Protein AF-A0A7J0GB78-F1 (afdb_monomer_lite)

Organism: NCBI:txid165716

InterPro domains:
  IPR011990 Tetratricopeptide-like helical domain superfamily [G3DSA:1.25.40.10] (18-193)
  IPR044190 Protein THYLAKOID ASSEMBLY 8-like [PTHR47594] (16-192)

Foldseek 3Di:
DPPPVVVVVVVVVVVVVLQVLLVVLLVCLVVVVVDDPVSNVVSLVVRLVVRDLSSLVNNLVVCLVVLVLVVSVSSVVSNCVVCLPADDLLSLLSSLLSCLVVLVVVVNQVSLVVVVVSAAHDLLDPSLLSNLVSCLSSLPQVSLVSSVVSCVVNVQAQPDLSSVVSLVSSLVSCVSSVNNVVSVVSCVRNVVSVVVVVVVVVD

Structure (mmCIF, N/CA/C/O backbone):
data_AF-A0A7J0GB78-F1
#
_entry.id   AF-A0A7J0GB78-F1
#
loop_
_atom_site.group_PDB
_atom_site.id
_atom_site.type_symbol
_atom_site.label_atom_id
_atom_site.label_alt_id
_atom_site.label_comp_id
_atom_site.label_asym_id
_atom_site.label_entity_id
_atom_site.label_seq_id
_atom_site.pdbx_PDB_ins_code
_atom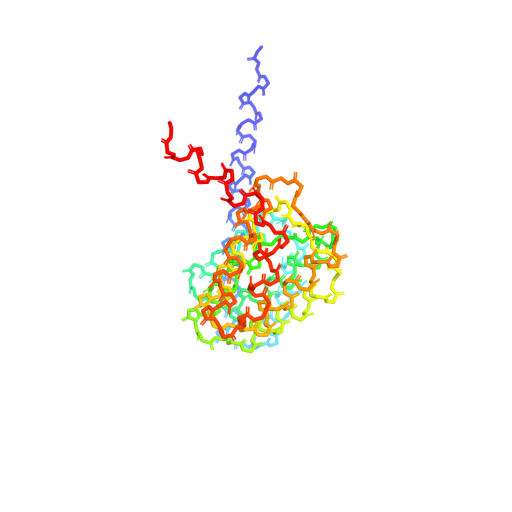_site.Cartn_x
_atom_site.Cartn_y
_atom_site.Cartn_z
_atom_site.occupancy
_atom_site.B_iso_or_equiv
_atom_site.auth_seq_id
_atom_site.auth_comp_id
_atom_site.auth_asym_id
_atom_site.auth_atom_id
_atom_site.pdbx_PDB_model_num
ATOM 1 N N . MET A 1 1 ? 26.021 -1.285 37.025 1.00 42.12 1 MET A N 1
ATOM 2 C CA . MET A 1 1 ? 25.377 -2.057 35.936 1.00 42.12 1 MET A CA 1
ATOM 3 C C . MET A 1 1 ? 23.908 -2.344 36.275 1.00 42.12 1 MET A C 1
ATOM 5 O O . MET A 1 1 ? 23.527 -3.494 36.417 1.00 42.12 1 MET A O 1
ATOM 9 N N . THR A 1 2 ? 23.075 -1.314 36.442 1.00 47.19 2 THR A N 1
ATOM 10 C CA . THR A 1 2 ? 21.648 -1.468 36.820 1.00 47.19 2 THR A CA 1
ATOM 11 C C . THR A 1 2 ? 20.691 -0.740 35.873 1.00 47.19 2 THR A C 1
ATOM 13 O O . THR A 1 2 ? 19.483 -0.849 36.034 1.00 47.19 2 THR A O 1
ATOM 16 N N . GLY A 1 3 ? 21.208 -0.031 34.863 1.00 43.66 3 GLY A N 1
ATOM 17 C CA . GLY A 1 3 ? 20.382 0.736 33.927 1.00 43.66 3 GLY A CA 1
ATOM 18 C C . GLY A 1 3 ? 19.573 -0.138 32.966 1.00 43.66 3 GLY A C 1
ATOM 19 O O . GLY A 1 3 ? 18.395 0.112 32.770 1.00 43.66 3 GLY A O 1
ATOM 20 N N . THR A 1 4 ? 20.158 -1.200 32.410 1.00 47.34 4 THR A N 1
ATOM 21 C CA . THR A 1 4 ? 19.543 -1.994 31.327 1.00 47.34 4 THR A CA 1
ATOM 22 C C . THR A 1 4 ? 18.269 -2.743 31.736 1.00 47.34 4 THR A C 1
ATOM 24 O O . THR A 1 4 ? 17.288 -2.703 31.005 1.00 47.34 4 THR A O 1
ATOM 27 N N . LEU A 1 5 ? 18.222 -3.338 32.932 1.00 45.25 5 LEU A N 1
ATOM 28 C CA . LEU A 1 5 ? 17.043 -4.077 33.414 1.00 45.25 5 LEU A CA 1
ATOM 29 C C . LEU A 1 5 ? 15.830 -3.181 33.734 1.00 45.25 5 LEU A C 1
ATOM 31 O O . LEU A 1 5 ? 14.695 -3.641 33.633 1.00 45.25 5 LEU A O 1
ATOM 35 N N . SER A 1 6 ? 16.051 -1.915 34.111 1.00 49.12 6 SER A N 1
ATOM 36 C CA . SER A 1 6 ? 14.963 -0.968 34.407 1.00 49.12 6 SER A CA 1
ATOM 37 C C . SER A 1 6 ? 14.264 -0.503 33.130 1.00 49.12 6 SER A C 1
ATOM 39 O O . SER A 1 6 ? 13.036 -0.485 33.077 1.00 49.12 6 SER A O 1
ATOM 41 N N . TYR A 1 7 ? 15.038 -0.200 32.081 1.00 47.22 7 TYR A N 1
ATOM 42 C CA . TYR A 1 7 ? 14.488 0.173 30.776 1.00 47.22 7 TYR A CA 1
ATOM 43 C C . TYR A 1 7 ? 13.756 -0.993 30.104 1.00 47.22 7 TYR A C 1
ATOM 45 O O . TYR A 1 7 ? 12.730 -0.769 29.473 1.00 47.22 7 TYR A O 1
ATOM 53 N N . ASP A 1 8 ? 14.216 -2.236 30.276 1.00 53.06 8 ASP A N 1
ATOM 54 C CA . ASP A 1 8 ? 13.531 -3.413 29.725 1.00 53.06 8 ASP A CA 1
ATOM 55 C C . ASP A 1 8 ? 12.171 -3.671 30.399 1.00 53.06 8 ASP A C 1
ATOM 57 O O . ASP A 1 8 ? 11.195 -3.999 29.717 1.00 53.06 8 ASP A O 1
ATOM 61 N N . LEU A 1 9 ? 12.064 -3.474 31.721 1.00 55.50 9 LEU A N 1
ATOM 62 C CA . LEU A 1 9 ? 10.787 -3.584 32.435 1.00 55.50 9 LEU A CA 1
ATOM 63 C C . LEU A 1 9 ? 9.826 -2.447 32.077 1.00 55.50 9 LEU A C 1
ATOM 65 O O . LEU A 1 9 ? 8.647 -2.711 31.840 1.00 55.50 9 LEU A O 1
ATOM 69 N N . GLU A 1 10 ? 10.308 -1.205 32.015 1.00 54.28 10 GLU A N 1
ATOM 70 C CA . GLU A 1 10 ? 9.495 -0.063 31.583 1.00 54.28 10 GLU A CA 1
ATOM 71 C C . GLU A 1 10 ? 9.018 -0.240 30.141 1.00 54.28 10 GLU A C 1
ATOM 73 O O . GLU A 1 10 ? 7.827 -0.084 29.879 1.00 54.28 10 GLU A O 1
ATOM 78 N N . CYS A 1 11 ? 9.892 -0.676 29.228 1.00 54.31 11 CYS A N 1
ATOM 79 C CA . CYS A 1 11 ? 9.526 -1.020 27.856 1.00 54.31 11 CYS A CA 1
ATOM 80 C C . CYS A 1 11 ? 8.474 -2.133 27.812 1.00 54.31 11 CYS A C 1
ATOM 82 O O . CYS A 1 11 ? 7.486 -2.014 27.091 1.00 54.31 11 CYS A O 1
ATOM 84 N N . MET A 1 12 ? 8.627 -3.201 28.600 1.00 54.19 12 MET A N 1
ATOM 85 C CA . MET A 1 12 ? 7.637 -4.279 28.663 1.00 54.19 12 MET A CA 1
ATOM 86 C C . MET A 1 12 ? 6.280 -3.822 29.214 1.00 54.19 12 MET A C 1
ATOM 88 O O . MET A 1 12 ? 5.234 -4.251 28.717 1.00 54.19 12 MET A O 1
ATOM 92 N N . VAL A 1 13 ? 6.275 -2.980 30.248 1.00 60.09 13 VAL A N 1
ATOM 93 C CA . VAL A 1 13 ? 5.050 -2.411 30.827 1.00 60.09 13 VAL A CA 1
ATOM 94 C C . VAL A 1 13 ? 4.384 -1.471 29.826 1.00 60.09 13 VAL A C 1
ATOM 96 O O . VAL A 1 13 ? 3.174 -1.570 29.617 1.00 60.09 13 VAL A O 1
ATOM 99 N N . TYR A 1 14 ? 5.170 -0.637 29.147 1.00 54.41 14 TYR A N 1
ATOM 100 C CA . TYR A 1 14 ? 4.703 0.279 28.115 1.00 54.41 14 TYR A CA 1
ATOM 101 C C . TYR A 1 14 ? 4.106 -0.479 26.924 1.00 54.41 14 TYR A C 1
ATOM 103 O O . TYR A 1 14 ? 2.958 -0.234 26.568 1.00 54.41 14 TYR A O 1
ATOM 111 N N . ILE A 1 15 ? 4.795 -1.502 26.401 1.00 56.00 15 ILE A N 1
ATOM 112 C CA . ILE A 1 15 ? 4.282 -2.405 25.353 1.00 56.00 15 ILE A CA 1
ATOM 113 C C . ILE A 1 15 ? 2.962 -3.066 25.785 1.00 56.00 15 ILE A C 1
ATOM 115 O O . ILE A 1 15 ? 2.033 -3.195 24.989 1.00 56.00 15 ILE A O 1
ATOM 119 N N . ARG A 1 16 ? 2.826 -3.476 27.053 1.00 58.56 16 ARG A N 1
ATOM 120 C CA . ARG A 1 16 ? 1.572 -4.065 27.555 1.00 58.56 16 ARG A CA 1
ATOM 121 C C . ARG A 1 16 ? 0.430 -3.058 27.680 1.00 58.56 16 ARG A C 1
ATOM 123 O O . ARG A 1 16 ? -0.719 -3.452 27.488 1.00 58.56 16 ARG A O 1
ATOM 130 N N . LEU A 1 17 ? 0.714 -1.806 28.028 1.00 58.97 17 LEU A N 1
ATOM 131 C CA . LEU A 1 17 ? -0.278 -0.724 28.065 1.00 58.97 17 LEU A CA 1
ATOM 132 C C . LEU A 1 17 ? -0.768 -0.396 26.651 1.00 58.97 17 LEU A C 1
ATOM 134 O O . LEU A 1 17 ? -1.973 -0.414 26.414 1.00 58.97 17 LEU A O 1
ATOM 138 N N . CYS A 1 18 ? 0.172 -0.265 25.716 1.00 59.41 18 CYS A N 1
ATOM 139 C CA . CYS A 1 18 ? -0.058 -0.062 24.288 1.00 59.41 18 CYS A CA 1
ATOM 140 C C . CYS A 1 18 ? -1.041 -1.092 23.691 1.00 59.41 18 CYS A C 1
ATOM 142 O O . CYS A 1 18 ? -2.058 -0.783 23.067 1.00 59.41 18 CYS A O 1
ATOM 144 N N . VAL A 1 19 ? -0.793 -2.373 23.981 1.00 67.12 19 VAL A N 1
ATOM 145 C CA . VAL A 1 19 ? -1.639 -3.483 23.516 1.00 67.12 19 VAL A CA 1
ATOM 146 C C . VAL A 1 19 ? -3.036 -3.459 24.152 1.00 67.12 19 VAL A C 1
ATOM 148 O O . VAL A 1 19 ? -4.013 -3.814 23.491 1.00 67.12 19 VAL A O 1
ATOM 151 N N . LYS A 1 20 ? -3.175 -3.037 25.416 1.00 75.44 20 LYS A N 1
ATOM 152 C CA . LYS A 1 20 ? -4.490 -2.939 26.076 1.00 75.44 20 LYS A CA 1
ATOM 153 C C . LYS A 1 20 ? -5.349 -1.835 25.469 1.00 75.44 20 LYS A C 1
ATOM 155 O O . LYS A 1 20 ? -6.520 -2.094 25.199 1.00 75.44 20 LYS A O 1
ATOM 160 N N . GLU A 1 21 ? -4.776 -0.656 25.246 1.00 75.06 21 GLU A N 1
ATOM 161 C CA . GLU A 1 21 ? -5.458 0.475 24.603 1.00 75.06 21 GLU A CA 1
ATOM 162 C C . GLU A 1 21 ? -5.919 0.093 23.190 1.00 75.06 21 GLU A C 1
ATOM 164 O O . GLU A 1 21 ? -7.098 0.242 22.860 1.00 75.06 21 GLU A O 1
ATOM 169 N N . ALA A 1 22 ? -5.048 -0.544 22.399 1.00 75.12 22 ALA A N 1
ATOM 170 C CA . ALA A 1 22 ? -5.401 -1.056 21.075 1.00 75.12 22 ALA A CA 1
ATOM 171 C C . ALA A 1 22 ? -6.572 -2.058 21.118 1.00 75.12 22 ALA A C 1
ATOM 173 O O . ALA A 1 22 ? -7.534 -1.934 20.357 1.00 75.12 22 ALA A O 1
ATOM 174 N N . ILE A 1 23 ? -6.546 -3.032 22.037 1.00 79.81 23 ILE A N 1
ATOM 175 C CA . ILE A 1 23 ? -7.631 -4.018 22.190 1.00 79.81 23 ILE A CA 1
ATOM 176 C C . ILE A 1 23 ? -8.942 -3.334 22.594 1.00 79.81 23 ILE A C 1
ATOM 178 O O . ILE A 1 23 ? -10.000 -3.651 22.041 1.00 79.81 23 ILE A O 1
ATOM 182 N N . GLN A 1 24 ? -8.897 -2.409 23.555 1.00 80.94 24 GLN A N 1
ATOM 183 C CA . GLN A 1 24 ? -10.081 -1.681 24.008 1.00 80.94 24 GLN A CA 1
ATOM 184 C C . GLN A 1 24 ? -10.672 -0.825 22.887 1.00 80.94 24 GLN A C 1
ATOM 186 O O . GLN A 1 24 ? -11.892 -0.848 22.694 1.00 80.94 24 GLN A O 1
ATOM 191 N N . ALA A 1 25 ? -9.825 -0.157 22.101 1.00 80.06 25 ALA A N 1
ATOM 192 C CA . ALA A 1 25 ? -10.231 0.595 20.922 1.00 80.06 25 ALA A CA 1
ATOM 193 C C . ALA A 1 25 ? -10.908 -0.312 19.884 1.00 80.06 25 ALA A C 1
ATOM 195 O O . ALA A 1 25 ? -12.034 -0.032 19.477 1.00 80.06 25 ALA A O 1
ATOM 196 N N . VAL A 1 26 ? -10.304 -1.451 19.525 1.00 81.81 26 VAL A N 1
ATOM 197 C CA . VAL A 1 26 ? -10.898 -2.417 18.578 1.00 81.81 26 VAL A CA 1
ATOM 198 C C . VAL A 1 26 ? -12.259 -2.916 19.069 1.00 81.81 26 VAL A C 1
ATOM 200 O O . VAL A 1 26 ? -13.226 -2.953 18.306 1.00 81.81 26 VAL A O 1
ATOM 203 N N . GLN A 1 27 ? -12.379 -3.269 20.351 1.00 84.12 27 GLN A N 1
ATOM 204 C CA . GLN A 1 27 ? -13.643 -3.726 20.939 1.00 84.12 27 GLN A CA 1
ATOM 205 C C . GLN A 1 27 ? -14.711 -2.622 20.927 1.00 84.12 27 GLN A C 1
ATOM 207 O O . GLN A 1 27 ? -15.868 -2.879 20.585 1.00 84.12 27 GLN A O 1
ATOM 212 N N . ALA A 1 28 ? -14.339 -1.387 21.273 1.00 82.12 28 ALA A N 1
ATOM 213 C CA . ALA A 1 28 ? -15.237 -0.238 21.240 1.00 82.12 28 ALA A CA 1
ATOM 214 C C . ALA A 1 28 ? -15.726 0.061 19.815 1.00 82.12 28 ALA A C 1
ATOM 216 O O . ALA A 1 28 ? -16.933 0.197 19.603 1.00 82.12 28 ALA A O 1
ATOM 217 N N . LEU A 1 29 ? -14.817 0.054 18.836 1.00 81.62 29 LEU A N 1
ATOM 218 C CA . LEU A 1 29 ? -15.124 0.260 17.422 1.00 81.62 29 LEU A CA 1
ATOM 219 C C . LEU A 1 29 ? -16.066 -0.811 16.880 1.00 81.62 29 LEU A C 1
ATOM 221 O O . LEU A 1 29 ? -17.081 -0.487 16.269 1.00 81.62 29 LEU A O 1
ATOM 225 N N . LYS A 1 30 ? -15.796 -2.087 17.165 1.00 82.88 30 LYS A N 1
ATOM 226 C CA . LYS A 1 30 ? -16.667 -3.192 16.743 1.00 82.88 30 LYS A CA 1
ATOM 227 C C . LYS A 1 30 ? -18.071 -3.089 17.335 1.00 82.88 30 LYS A C 1
ATOM 229 O O . LYS A 1 30 ? -19.043 -3.357 16.631 1.00 82.88 30 LYS A O 1
ATOM 234 N N . ARG A 1 31 ? -18.198 -2.708 18.613 1.00 82.00 31 ARG A N 1
ATOM 235 C CA . ARG A 1 31 ? -19.509 -2.504 19.255 1.00 82.00 31 ARG A CA 1
ATOM 236 C C . ARG A 1 31 ? -20.274 -1.354 18.613 1.00 82.00 31 ARG A C 1
ATOM 238 O O . ARG A 1 31 ? -21.449 -1.523 18.308 1.00 82.00 31 ARG A O 1
ATOM 245 N N . ALA A 1 32 ? -19.610 -0.224 18.376 1.00 79.69 32 ALA A N 1
ATOM 246 C CA . ALA A 1 32 ? -20.225 0.927 17.724 1.00 79.69 32 ALA A CA 1
ATOM 247 C C . ALA A 1 32 ? -20.639 0.611 16.278 1.00 79.69 32 ALA A C 1
ATOM 249 O O . ALA A 1 32 ? -21.723 0.994 15.855 1.00 79.69 32 ALA A O 1
ATOM 250 N N . HIS A 1 33 ? -19.827 -0.161 15.551 1.00 79.69 33 HIS A N 1
ATOM 251 C CA . HIS A 1 33 ? -20.104 -0.538 14.166 1.00 79.69 33 HIS A CA 1
ATOM 252 C C . HIS A 1 33 ? -21.326 -1.447 13.993 1.00 79.69 33 HIS A C 1
ATOM 254 O O . HIS A 1 33 ? -21.997 -1.366 12.971 1.00 79.69 33 HIS A O 1
ATOM 260 N N . ARG A 1 34 ? -21.641 -2.282 14.991 1.00 78.56 34 ARG A N 1
ATOM 261 C CA . ARG A 1 34 ? -22.872 -3.096 15.009 1.00 78.56 34 ARG A CA 1
ATOM 262 C C . ARG A 1 34 ? -24.133 -2.286 15.325 1.00 78.56 34 ARG A C 1
ATOM 264 O O . ARG A 1 34 ? -25.229 -2.823 15.213 1.00 78.56 34 ARG A O 1
ATOM 271 N N . GLY A 1 35 ? -23.969 -1.050 15.793 1.00 73.94 35 GLY A N 1
ATOM 272 C CA . GLY A 1 35 ? -25.052 -0.155 16.172 1.00 73.94 35 GLY A CA 1
ATOM 273 C C . GLY A 1 35 ? -25.217 0.989 15.175 1.00 73.94 35 GLY A C 1
ATOM 274 O O . GLY A 1 35 ? -25.416 0.777 13.985 1.00 73.94 35 GLY A O 1
ATOM 275 N N . ASP A 1 36 ? -25.161 2.214 15.687 1.00 73.62 36 ASP A N 1
ATOM 276 C CA . ASP A 1 36 ? -25.435 3.440 14.938 1.00 73.62 36 ASP A CA 1
ATOM 277 C C . ASP A 1 36 ? -24.152 4.020 14.314 1.00 73.62 36 ASP A C 1
ATOM 279 O O . ASP A 1 36 ? -23.163 4.273 15.011 1.00 73.62 36 ASP A O 1
ATOM 283 N N . SER A 1 37 ? -24.179 4.274 13.002 1.00 70.00 37 SER A N 1
ATOM 284 C CA . SER A 1 37 ? -23.046 4.839 12.258 1.00 70.00 37 SER A CA 1
ATOM 285 C C . SER A 1 37 ? -22.619 6.221 12.772 1.00 70.00 37 SER A C 1
ATOM 287 O O . SER A 1 37 ? -21.435 6.555 12.701 1.00 70.00 37 SER A O 1
ATOM 289 N N . SER A 1 38 ? -23.542 7.015 13.327 1.00 72.38 38 SER A N 1
ATOM 290 C CA . SER A 1 38 ? -23.221 8.326 13.913 1.00 72.38 38 SER A CA 1
ATOM 291 C C . SER A 1 38 ? -22.375 8.192 15.187 1.00 72.38 38 SER A C 1
ATOM 293 O O . SER A 1 38 ? -21.394 8.914 15.372 1.00 72.38 38 SER A O 1
ATOM 295 N N . LYS A 1 39 ? -22.676 7.188 16.022 1.00 76.19 39 LYS A N 1
ATOM 296 C CA . LYS A 1 39 ? -21.906 6.862 17.233 1.00 76.19 39 LYS A CA 1
ATOM 297 C C . LYS A 1 39 ? -20.521 6.323 16.902 1.00 76.19 39 LYS A C 1
ATOM 299 O O . LYS A 1 39 ? -19.581 6.561 17.653 1.00 76.19 39 LYS A O 1
ATOM 304 N N . LEU A 1 40 ? -20.382 5.606 15.786 1.00 79.94 40 LEU A N 1
ATOM 305 C CA . LEU A 1 40 ? -19.079 5.144 15.316 1.00 79.94 40 LEU A CA 1
ATOM 306 C C . LEU A 1 40 ? -18.175 6.321 14.927 1.00 79.94 40 LEU A C 1
ATOM 308 O O . LEU A 1 40 ? -17.015 6.333 15.325 1.00 79.94 40 LEU A O 1
ATOM 312 N N . ALA A 1 41 ? -18.696 7.307 14.192 1.00 77.00 41 ALA A N 1
ATOM 313 C CA . ALA A 1 41 ? -17.927 8.489 13.801 1.00 77.00 41 ALA A CA 1
ATOM 314 C C . ALA A 1 41 ? -17.471 9.319 15.016 1.00 77.00 41 ALA A C 1
ATOM 316 O O . ALA A 1 41 ? -16.306 9.705 15.093 1.00 77.00 41 ALA A O 1
ATOM 317 N N . ASP A 1 42 ? -18.357 9.527 15.994 1.00 79.88 42 ASP A N 1
ATOM 318 C CA . ASP A 1 42 ? -18.037 10.239 17.241 1.00 79.88 42 ASP A CA 1
ATOM 319 C C . ASP A 1 42 ? -17.022 9.478 18.117 1.00 79.88 42 ASP A C 1
ATOM 321 O O . ASP A 1 42 ? -16.148 10.072 18.746 1.00 79.88 42 ASP A O 1
ATOM 325 N N . LEU A 1 43 ? -17.087 8.143 18.139 1.00 80.00 43 LEU A N 1
ATOM 326 C CA . LEU A 1 43 ? -16.110 7.333 18.865 1.00 80.00 43 LEU A CA 1
ATOM 327 C C . LEU A 1 43 ? -14.741 7.354 18.176 1.00 80.00 43 LEU A C 1
ATOM 329 O O . LEU A 1 43 ? -13.723 7.498 18.847 1.00 80.00 43 LEU A O 1
ATOM 333 N N . LEU A 1 44 ? -14.706 7.275 16.843 1.00 80.75 44 LEU A N 1
ATOM 334 C CA . LEU A 1 44 ? -13.472 7.393 16.064 1.00 80.75 44 LEU A CA 1
ATOM 335 C C . LEU A 1 44 ? -12.771 8.734 16.322 1.00 80.75 44 LEU A C 1
ATOM 337 O O . LEU A 1 44 ? -11.576 8.742 16.608 1.00 80.75 44 LEU A O 1
ATOM 341 N N . SER A 1 45 ? -13.509 9.850 16.296 1.00 79.19 45 SER A N 1
ATOM 342 C CA . SER A 1 45 ? -12.937 11.189 16.499 1.00 79.19 45 SER A CA 1
ATOM 343 C C . SER A 1 45 ? -12.410 11.424 17.920 1.00 79.19 45 SER A C 1
ATOM 345 O O . SER A 1 45 ? -11.505 12.232 18.111 1.00 79.19 45 SER A O 1
ATOM 347 N N . LYS A 1 46 ? -12.935 10.709 18.924 1.00 80.81 46 LYS A N 1
ATOM 348 C CA . LYS A 1 46 ? -12.492 10.808 20.326 1.00 80.81 46 LYS A CA 1
ATOM 349 C C . LYS A 1 46 ? -11.387 9.822 20.691 1.00 80.81 46 LYS A C 1
ATOM 351 O O . LYS A 1 46 ? -10.558 10.137 21.544 1.00 80.81 46 LYS A O 1
ATOM 356 N N . THR A 1 47 ? -11.415 8.622 20.113 1.00 78.06 47 THR A N 1
ATOM 357 C CA . THR A 1 47 ? -10.525 7.515 20.485 1.00 78.06 47 THR A CA 1
ATOM 358 C C . THR A 1 47 ? -9.242 7.508 19.665 1.00 78.06 47 THR A C 1
ATOM 360 O O . THR A 1 47 ? -8.179 7.323 20.249 1.00 78.06 47 THR A O 1
ATOM 363 N N . LEU A 1 48 ? -9.311 7.730 18.347 1.00 79.00 48 LEU A N 1
ATOM 364 C CA . LEU A 1 48 ? -8.125 7.619 17.491 1.00 79.00 48 LEU A CA 1
ATOM 365 C C . LEU A 1 48 ? -7.031 8.649 17.814 1.00 79.00 48 LEU A C 1
ATOM 367 O O . LEU A 1 48 ? -5.901 8.210 17.988 1.00 79.00 48 LEU A O 1
ATOM 371 N N . PRO A 1 49 ? -7.329 9.945 18.041 1.00 79.25 49 PRO A N 1
ATOM 372 C CA . PRO A 1 49 ? -6.291 10.941 18.346 1.00 79.25 49 PRO A CA 1
ATOM 373 C C . PRO A 1 49 ? -5.596 10.769 19.707 1.00 79.25 49 PRO A C 1
ATOM 375 O O . PRO A 1 49 ? -4.691 11.527 20.043 1.00 79.25 49 PRO A O 1
ATOM 378 N N . ARG A 1 50 ? -6.087 9.859 20.560 1.00 77.12 50 ARG A N 1
ATOM 379 C CA . ARG A 1 50 ? -5.508 9.578 21.887 1.00 77.12 50 ARG A CA 1
ATOM 380 C C . ARG A 1 50 ? -4.584 8.366 21.877 1.00 77.12 50 ARG A C 1
ATOM 382 O O . ARG A 1 50 ? -3.827 8.188 22.828 1.00 77.12 50 ARG A O 1
ATOM 389 N N . LEU A 1 51 ? -4.689 7.522 20.853 1.00 75.56 51 LEU A N 1
ATOM 390 C CA . LEU A 1 51 ? -3.858 6.337 20.706 1.00 75.56 51 LEU A CA 1
ATOM 391 C C . LEU A 1 51 ? -2.489 6.769 20.193 1.00 75.56 51 LEU A C 1
ATOM 393 O O . LEU A 1 51 ? -2.383 7.530 19.240 1.00 75.56 51 LEU A O 1
ATOM 397 N N . ILE A 1 52 ? -1.430 6.257 20.807 1.00 77.19 52 ILE A N 1
ATOM 398 C CA . ILE A 1 52 ? -0.083 6.461 20.277 1.00 77.19 52 ILE A CA 1
ATOM 399 C C . ILE A 1 52 ? 0.137 5.575 19.040 1.00 77.19 52 ILE A C 1
ATOM 401 O O . ILE A 1 52 ? -0.578 4.592 18.828 1.00 77.19 52 ILE A O 1
ATOM 405 N N . LYS A 1 53 ? 1.170 5.875 18.239 1.00 75.81 53 LYS A N 1
ATOM 406 C CA . LYS A 1 53 ? 1.464 5.187 16.965 1.00 75.81 53 LYS A CA 1
ATOM 407 C C . LYS A 1 53 ? 1.344 3.666 17.025 1.00 75.81 53 LYS A C 1
ATOM 409 O O . LYS A 1 53 ? 0.724 3.052 16.159 1.00 75.81 53 LYS A O 1
ATOM 414 N N . SER A 1 54 ? 2.001 3.055 18.011 1.00 77.12 54 SER A N 1
ATOM 415 C CA . SER A 1 54 ? 2.038 1.599 18.162 1.00 77.12 54 SER A CA 1
ATOM 416 C C . SER A 1 54 ? 0.643 1.014 18.318 1.00 77.12 54 SER A C 1
ATOM 418 O O . SER A 1 54 ? 0.384 -0.072 17.809 1.00 77.12 54 SER A O 1
ATOM 420 N N . ASP A 1 55 ? -0.255 1.750 18.962 1.00 81.56 55 ASP A N 1
ATOM 421 C CA . ASP A 1 55 ? -1.579 1.278 19.344 1.00 81.56 55 ASP A CA 1
ATOM 422 C C . ASP A 1 55 ? -2.544 1.432 18.181 1.00 81.56 55 ASP A C 1
ATOM 424 O O . ASP A 1 55 ? -3.341 0.532 17.930 1.00 81.56 55 ASP A O 1
ATOM 428 N N . LEU A 1 56 ? -2.417 2.518 17.411 1.00 83.12 56 LEU A N 1
ATOM 429 C CA . LEU A 1 56 ? -3.124 2.680 16.142 1.00 83.12 56 LEU A CA 1
ATOM 430 C C . LEU A 1 56 ? -2.739 1.584 15.147 1.00 83.12 56 LEU A C 1
ATOM 432 O O . LEU A 1 56 ? -3.618 0.949 14.566 1.00 83.12 56 LEU A O 1
ATOM 436 N N . ILE A 1 57 ? -1.440 1.313 14.986 1.00 83.88 57 ILE A N 1
ATOM 437 C CA . ILE A 1 57 ? -0.954 0.249 14.098 1.00 83.88 57 ILE A CA 1
ATOM 438 C C . ILE A 1 57 ? -1.373 -1.134 14.613 1.00 83.88 57 ILE A C 1
ATOM 440 O O . ILE A 1 57 ? -1.792 -1.980 13.824 1.00 83.88 57 ILE A O 1
ATOM 444 N N . ALA A 1 58 ? -1.320 -1.377 15.925 1.00 84.38 58 ALA A N 1
ATOM 445 C CA . ALA A 1 58 ? -1.784 -2.631 16.514 1.00 84.38 58 ALA A CA 1
ATOM 446 C C . ALA A 1 58 ? -3.297 -2.825 16.329 1.00 84.38 58 ALA A C 1
ATOM 448 O O . ALA A 1 58 ? -3.728 -3.909 15.939 1.00 84.38 58 ALA A O 1
ATOM 449 N N . ALA A 1 59 ? -4.099 -1.780 16.547 1.00 86.31 59 ALA A N 1
ATOM 450 C CA . ALA A 1 59 ? -5.540 -1.806 16.329 1.00 86.31 59 ALA A CA 1
ATOM 451 C C . ALA A 1 59 ? -5.877 -2.044 14.851 1.00 86.31 59 ALA A C 1
ATOM 453 O O . ALA A 1 59 ? -6.723 -2.881 14.541 1.00 86.31 59 ALA A O 1
ATOM 454 N N . PHE A 1 60 ? -5.183 -1.360 13.940 1.00 89.62 60 PHE A N 1
ATOM 455 C CA . PHE A 1 60 ? -5.300 -1.562 12.499 1.00 89.62 60 PHE A CA 1
ATOM 456 C C . PHE A 1 60 ? -4.994 -3.013 12.100 1.00 89.62 60 PHE A C 1
ATOM 458 O O . PHE A 1 60 ? -5.831 -3.672 11.483 1.00 89.62 60 PHE A O 1
ATOM 465 N N . ASN A 1 61 ? -3.842 -3.546 12.517 1.00 87.06 61 ASN A N 1
ATOM 466 C CA . ASN A 1 61 ? -3.443 -4.920 12.214 1.00 87.06 61 ASN A CA 1
ATOM 467 C C . ASN A 1 61 ? -4.429 -5.943 12.790 1.00 87.06 61 ASN A C 1
ATOM 469 O O . ASN A 1 61 ? -4.754 -6.927 12.128 1.00 87.06 61 ASN A O 1
ATOM 473 N N . GLU A 1 62 ? -4.947 -5.706 13.995 1.00 87.88 62 GLU A N 1
ATOM 474 C CA . GLU A 1 62 ? -5.938 -6.588 14.609 1.00 87.88 62 GLU A CA 1
ATOM 475 C C . GLU A 1 62 ? -7.289 -6.543 13.876 1.00 87.88 62 GLU A C 1
ATOM 477 O O . GLU A 1 62 ? -7.939 -7.579 13.727 1.00 87.88 62 GLU A O 1
ATOM 482 N N . LEU A 1 63 ? -7.702 -5.382 13.355 1.00 89.56 63 LEU A N 1
ATOM 483 C CA . LEU A 1 63 ? -8.891 -5.270 12.502 1.00 89.56 63 LEU A CA 1
ATOM 484 C C . LEU A 1 63 ? -8.712 -6.027 11.183 1.00 89.56 63 LEU A C 1
ATOM 486 O O . LEU A 1 63 ? -9.619 -6.764 10.793 1.00 89.56 63 LEU A O 1
ATOM 490 N N . LEU A 1 64 ? -7.546 -5.910 10.536 1.00 90.19 64 LEU A N 1
ATOM 491 C CA . LEU A 1 64 ? -7.223 -6.681 9.330 1.00 90.19 64 LEU A CA 1
ATOM 492 C C . LEU A 1 64 ? -7.207 -8.187 9.597 1.00 90.19 64 LEU A C 1
ATOM 494 O O . LEU A 1 64 ? -7.767 -8.958 8.819 1.00 90.19 64 LEU A O 1
ATOM 498 N N . ARG A 1 65 ? -6.613 -8.614 10.718 1.00 87.81 65 ARG A N 1
ATOM 499 C CA . ARG A 1 65 ? -6.560 -10.023 11.134 1.00 87.81 65 ARG A CA 1
ATOM 500 C C . ARG A 1 65 ? -7.955 -10.611 11.359 1.00 87.81 65 ARG A C 1
ATOM 502 O O . ARG A 1 65 ? -8.163 -11.801 11.144 1.00 87.81 65 ARG A O 1
ATOM 509 N N . GLN A 1 66 ? -8.902 -9.788 11.804 1.00 87.56 66 GLN A N 1
ATOM 510 C CA . GLN A 1 66 ? -10.305 -10.159 11.992 1.00 87.56 66 GLN A CA 1
ATOM 511 C C . GLN A 1 66 ? -11.180 -9.893 10.755 1.00 87.56 66 GLN A C 1
ATOM 513 O O . GLN A 1 66 ? -12.403 -9.983 10.853 1.00 87.56 66 GLN A O 1
ATOM 518 N N . ASP A 1 67 ? -10.580 -9.557 9.608 1.00 88.38 67 ASP A N 1
ATOM 519 C CA . ASP A 1 67 ? -11.270 -9.281 8.346 1.00 88.38 67 ASP A CA 1
ATOM 520 C C . ASP A 1 67 ? -12.290 -8.119 8.408 1.00 88.38 67 ASP A C 1
ATOM 522 O O . ASP A 1 67 ? -13.179 -8.008 7.558 1.00 88.38 67 ASP A O 1
ATOM 526 N N . HIS A 1 68 ? -12.144 -7.210 9.377 1.00 89.81 68 HIS A N 1
ATOM 527 C CA . HIS A 1 68 ? -12.953 -5.995 9.517 1.00 89.81 68 HIS A CA 1
ATOM 528 C C . HIS A 1 68 ? -12.397 -4.851 8.648 1.00 89.81 68 HIS A C 1
ATOM 530 O O . HIS A 1 68 ? -11.994 -3.805 9.163 1.00 89.81 68 HIS A O 1
ATOM 536 N N . CYS A 1 69 ? -12.373 -5.053 7.327 1.00 91.81 69 CYS A N 1
ATOM 537 C CA . CYS A 1 69 ? -11.728 -4.144 6.370 1.00 91.81 69 CYS A CA 1
ATOM 538 C C . CYS A 1 69 ? -12.333 -2.728 6.366 1.00 91.81 69 CYS A C 1
ATOM 540 O O . CYS A 1 69 ? -11.583 -1.756 6.350 1.00 91.81 69 CYS A O 1
ATOM 542 N N . ASP A 1 70 ? -13.656 -2.589 6.506 1.00 89.12 70 ASP A N 1
ATOM 543 C CA . ASP A 1 70 ? -14.324 -1.277 6.574 1.00 89.12 70 ASP A CA 1
ATOM 544 C C . ASP A 1 70 ? -13.873 -0.439 7.779 1.00 89.12 70 ASP A C 1
ATOM 546 O O . ASP A 1 70 ? -13.732 0.782 7.705 1.00 89.12 70 ASP A O 1
ATOM 550 N N . LEU A 1 71 ? -13.648 -1.093 8.923 1.00 88.88 71 LEU A N 1
ATOM 551 C CA . LEU A 1 71 ? -13.127 -0.431 10.118 1.00 88.88 71 LEU A CA 1
ATOM 552 C C . LEU A 1 71 ? -11.633 -0.155 9.986 1.00 88.88 71 LEU A C 1
ATOM 554 O O . LEU A 1 71 ? -11.179 0.902 10.418 1.00 88.88 71 LEU A O 1
ATOM 558 N N . ALA A 1 72 ? -10.884 -1.072 9.371 1.00 92.12 72 ALA A N 1
ATOM 559 C CA . ALA A 1 72 ? -9.466 -0.875 9.111 1.00 92.12 72 ALA A CA 1
ATOM 560 C C . ALA A 1 72 ? -9.222 0.333 8.197 1.00 92.12 72 ALA A C 1
ATOM 562 O O . ALA A 1 72 ? -8.333 1.118 8.499 1.00 92.12 72 ALA A O 1
ATOM 563 N N . LEU A 1 73 ? -10.053 0.553 7.168 1.00 91.31 73 LEU A N 1
ATOM 564 C CA . LEU A 1 73 ? -10.016 1.755 6.323 1.00 91.31 73 LEU A CA 1
ATOM 565 C C . LEU A 1 73 ? -10.197 3.045 7.139 1.00 91.31 73 LEU A C 1
ATOM 567 O O . LEU A 1 73 ? -9.452 4.005 6.960 1.00 91.31 73 LEU A O 1
ATOM 571 N N . LYS A 1 74 ? -11.135 3.056 8.095 1.00 89.00 74 LYS A N 1
ATOM 572 C CA . LYS A 1 74 ? -11.379 4.222 8.967 1.00 89.00 74 LYS A CA 1
ATOM 573 C C . LYS A 1 74 ? -10.214 4.498 9.916 1.00 89.00 74 LYS A C 1
ATOM 575 O O . LYS A 1 74 ? -9.848 5.653 10.114 1.00 89.00 74 LYS A O 1
ATOM 580 N N . VAL A 1 75 ? -9.628 3.451 10.501 1.00 87.50 75 VAL A N 1
ATOM 581 C CA . VAL A 1 75 ? -8.435 3.587 11.357 1.00 87.50 75 VAL A CA 1
ATOM 582 C C . VAL A 1 75 ? -7.220 3.998 10.526 1.00 87.50 75 VAL A C 1
ATOM 584 O O . VAL A 1 75 ? -6.435 4.835 10.961 1.00 87.50 75 VAL A O 1
ATOM 587 N N . PHE A 1 76 ? -7.096 3.474 9.307 1.00 89.38 76 PHE A N 1
ATOM 588 C CA . PHE A 1 76 ? -6.029 3.819 8.377 1.00 89.38 76 PHE A CA 1
ATOM 589 C C . PHE A 1 76 ? -6.019 5.312 8.038 1.00 89.38 76 PHE A C 1
ATOM 591 O O . PHE A 1 76 ? -4.952 5.918 8.030 1.00 89.38 76 PHE A O 1
ATOM 598 N N . SER A 1 77 ? -7.184 5.943 7.852 1.00 85.81 77 SER A N 1
ATOM 599 C CA . SER A 1 77 ? -7.254 7.398 7.655 1.00 85.81 77 SER A CA 1
ATOM 600 C C . SER A 1 77 ? -6.621 8.185 8.811 1.00 85.81 77 SER A C 1
ATOM 602 O O . SER A 1 77 ? -5.962 9.190 8.558 1.00 85.81 77 SER A O 1
ATOM 604 N N . ALA A 1 78 ? -6.760 7.716 10.057 1.00 81.75 78 ALA A N 1
ATOM 605 C CA . ALA A 1 78 ? -6.115 8.345 11.213 1.00 81.75 78 ALA A CA 1
ATOM 606 C C . ALA A 1 78 ? -4.603 8.075 11.264 1.00 81.75 78 ALA A C 1
ATOM 608 O O . ALA A 1 78 ? -3.822 8.995 11.508 1.00 81.75 78 ALA A O 1
ATOM 609 N N . VAL A 1 79 ? -4.182 6.838 10.956 1.00 82.00 79 VAL A N 1
ATOM 610 C CA . VAL A 1 79 ? -2.758 6.481 10.797 1.00 82.00 79 VAL A CA 1
ATOM 611 C C . VAL A 1 79 ? -2.092 7.385 9.754 1.00 82.00 79 VAL A C 1
ATOM 613 O O . VAL A 1 79 ? -0.971 7.844 9.955 1.00 82.00 79 VAL A O 1
ATOM 616 N N . ARG A 1 80 ? -2.797 7.679 8.658 1.00 79.56 80 ARG A N 1
ATOM 617 C CA . ARG A 1 80 ? -2.338 8.557 7.578 1.00 79.56 80 ARG A CA 1
ATOM 618 C C . ARG A 1 80 ? -2.251 10.021 8.013 1.00 79.56 80 ARG A C 1
ATOM 620 O O . ARG A 1 80 ? -1.244 10.670 7.747 1.00 79.56 80 ARG A O 1
ATOM 627 N N . SER A 1 81 ? -3.262 10.535 8.720 1.00 74.88 81 SER A N 1
ATOM 628 C CA . SER A 1 81 ? -3.302 11.941 9.147 1.00 74.88 81 SER A CA 1
ATOM 629 C C . SER A 1 81 ? -2.270 12.299 10.217 1.00 74.88 81 SER A C 1
ATOM 631 O O . SER A 1 81 ? -1.752 13.411 10.204 1.00 74.88 81 SER A O 1
ATOM 633 N N . GLU A 1 82 ? -1.953 11.387 11.140 1.00 68.62 82 GLU A N 1
ATOM 634 C CA . GLU A 1 82 ? -0.975 11.670 12.202 1.00 68.62 82 GLU A CA 1
ATOM 635 C C . GLU A 1 82 ? 0.482 11.634 11.718 1.00 68.62 82 GLU A C 1
ATOM 637 O O . GLU A 1 82 ? 1.358 12.221 12.355 1.00 68.62 82 GLU A O 1
ATOM 642 N N . TYR A 1 83 ? 0.766 10.961 10.597 1.00 60.94 83 TYR A N 1
ATOM 643 C CA . TYR A 1 83 ? 2.136 10.608 10.207 1.00 60.94 83 TYR A CA 1
ATOM 644 C C . TYR A 1 83 ? 2.507 10.998 8.768 1.00 60.94 83 TYR A C 1
ATOM 646 O O . TYR A 1 83 ? 3.319 10.319 8.136 1.00 60.94 83 TYR A O 1
ATOM 654 N N . TRP A 1 84 ? 2.009 12.148 8.293 1.00 56.78 84 TRP A N 1
ATOM 655 C CA . TRP A 1 84 ? 2.240 12.693 6.938 1.00 56.78 84 TRP A CA 1
ATOM 656 C C . TRP A 1 84 ? 3.721 12.768 6.505 1.00 56.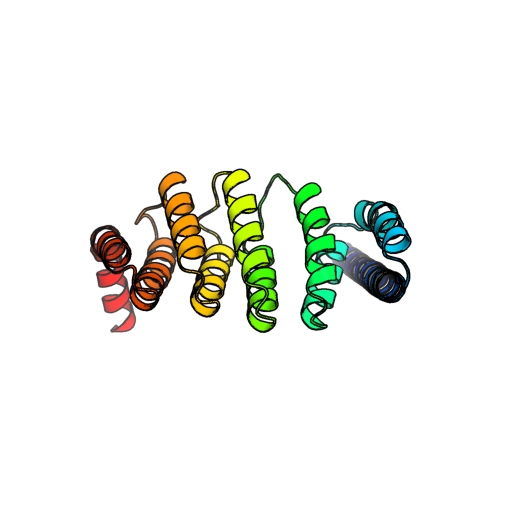78 84 TRP A C 1
ATOM 658 O O . TRP A 1 84 ? 4.031 12.838 5.322 1.00 56.78 84 TRP A O 1
ATOM 668 N N . HIS A 1 85 ? 4.669 12.745 7.449 1.00 50.84 85 HIS A N 1
ATOM 669 C CA . HIS A 1 85 ? 6.100 12.841 7.151 1.00 50.84 85 HIS A CA 1
ATOM 670 C C . HIS A 1 85 ? 6.754 11.556 6.623 1.00 50.84 85 HIS A C 1
ATOM 672 O O . HIS A 1 85 ? 7.865 11.633 6.093 1.00 50.84 85 HIS A O 1
ATOM 678 N N . LYS A 1 86 ? 6.130 10.376 6.761 1.00 65.75 86 LYS A N 1
ATOM 679 C CA . LYS A 1 86 ? 6.678 9.140 6.181 1.00 65.75 86 LYS A CA 1
ATOM 680 C C . LYS A 1 86 ? 5.581 8.120 5.894 1.00 65.75 86 LYS A C 1
ATOM 682 O O . LYS A 1 86 ? 5.188 7.365 6.782 1.00 65.75 86 LYS A O 1
ATOM 687 N N . THR A 1 87 ? 5.162 8.055 4.637 1.00 72.19 87 THR A N 1
ATOM 688 C CA . THR A 1 87 ? 4.291 7.002 4.113 1.00 72.19 87 THR A CA 1
ATOM 689 C C . THR A 1 87 ? 4.924 5.628 4.352 1.00 72.19 87 THR A C 1
ATOM 691 O O . THR A 1 87 ? 5.995 5.325 3.825 1.00 72.19 87 THR A O 1
ATOM 694 N N . ASP A 1 88 ? 4.273 4.790 5.160 1.00 84.25 88 ASP A N 1
ATOM 695 C CA . ASP A 1 88 ? 4.685 3.402 5.379 1.00 84.25 88 ASP A CA 1
ATOM 696 C C . ASP A 1 88 ? 3.996 2.496 4.354 1.00 84.25 88 ASP A C 1
ATOM 698 O O . ASP A 1 88 ? 2.854 2.065 4.533 1.00 84.25 88 ASP A O 1
ATOM 702 N N . LEU A 1 89 ? 4.699 2.199 3.260 1.00 88.75 89 LEU A N 1
ATOM 703 C CA . LEU A 1 89 ? 4.183 1.358 2.176 1.00 88.75 89 LEU A CA 1
ATOM 704 C C . LEU A 1 89 ? 3.889 -0.084 2.625 1.00 88.75 89 LEU A C 1
ATOM 706 O O . LEU A 1 89 ? 3.138 -0.793 1.957 1.00 88.75 89 LEU A O 1
ATOM 710 N N . GLY A 1 90 ? 4.440 -0.526 3.762 1.00 89.31 90 GLY A N 1
ATOM 711 C CA . GLY A 1 90 ? 4.099 -1.808 4.369 1.00 89.31 90 GLY A CA 1
ATOM 712 C C . GLY A 1 90 ? 2.653 -1.845 4.863 1.00 89.31 90 GLY A C 1
ATOM 713 O O . GLY A 1 90 ? 1.957 -2.824 4.605 1.00 89.31 90 GLY A O 1
ATOM 714 N N . VAL A 1 91 ? 2.182 -0.763 5.491 1.00 88.94 91 VAL A N 1
ATOM 715 C CA . VAL A 1 91 ? 0.789 -0.633 5.959 1.00 88.94 91 VAL A CA 1
ATOM 716 C C . VAL A 1 91 ? -0.179 -0.604 4.773 1.00 88.94 91 VAL A C 1
ATOM 718 O O . VAL A 1 91 ? -1.205 -1.285 4.800 1.00 88.94 91 VAL A O 1
ATOM 721 N N . TYR A 1 92 ? 0.178 0.107 3.696 1.00 93.06 92 TYR A N 1
ATOM 722 C CA . TYR A 1 92 ? -0.576 0.075 2.438 1.00 93.06 92 TYR A CA 1
ATOM 723 C C . TYR A 1 92 ? -0.653 -1.348 1.867 1.00 93.06 92 TYR A C 1
ATOM 725 O O . TYR A 1 92 ? -1.732 -1.804 1.496 1.00 93.06 92 TYR A O 1
ATOM 733 N N . ALA A 1 93 ? 0.465 -2.082 1.835 1.00 94.38 93 ALA A N 1
ATOM 734 C CA . ALA A 1 93 ? 0.497 -3.451 1.324 1.00 94.38 93 ALA A CA 1
ATOM 735 C C . ALA A 1 93 ? -0.415 -4.404 2.116 1.00 94.38 93 ALA A C 1
ATOM 737 O O . ALA A 1 93 ? -1.100 -5.240 1.519 1.00 94.38 93 ALA A O 1
ATOM 738 N N . ASP A 1 94 ? -0.438 -4.271 3.444 1.00 94.00 94 ASP A N 1
ATOM 739 C CA . ASP A 1 94 ? -1.289 -5.081 4.319 1.00 94.00 94 ASP A CA 1
ATOM 740 C C . ASP A 1 94 ? -2.775 -4.762 4.115 1.00 94.00 94 ASP A C 1
ATOM 742 O O . ASP A 1 94 ? -3.594 -5.683 4.022 1.00 94.00 94 ASP A O 1
ATOM 746 N N . LEU A 1 95 ? -3.117 -3.482 3.932 1.00 95.19 95 LEU A N 1
ATOM 747 C CA . LEU A 1 95 ? -4.482 -3.065 3.614 1.00 95.19 95 LEU A CA 1
ATOM 748 C C . LEU A 1 95 ? -4.937 -3.582 2.247 1.00 95.19 95 LEU A C 1
ATOM 750 O O . LEU A 1 95 ? -5.983 -4.221 2.162 1.00 95.19 95 LEU A O 1
ATOM 754 N N . VAL A 1 96 ? -4.141 -3.372 1.191 1.00 96.56 96 VAL A N 1
ATOM 755 C CA . VAL A 1 96 ? -4.451 -3.855 -0.168 1.00 96.56 96 VAL A CA 1
ATOM 756 C C . VAL A 1 96 ? -4.656 -5.364 -0.164 1.00 96.56 96 VAL A C 1
ATOM 758 O O . VAL A 1 96 ? -5.629 -5.854 -0.731 1.00 96.56 96 VAL A O 1
ATOM 761 N N . SER A 1 97 ? -3.788 -6.109 0.523 1.00 95.50 97 SER A N 1
ATOM 762 C CA . SER A 1 97 ? -3.910 -7.567 0.623 1.00 95.50 97 SER A CA 1
ATOM 763 C C . SER A 1 97 ? -5.219 -7.989 1.296 1.00 95.50 97 SER A C 1
ATOM 765 O O . SER A 1 97 ? -5.858 -8.950 0.869 1.00 95.50 97 SER A O 1
ATOM 767 N N . ALA A 1 98 ? -5.644 -7.287 2.349 1.00 95.06 98 ALA A N 1
ATOM 768 C CA . ALA A 1 98 ? -6.901 -7.578 3.031 1.00 95.06 98 ALA A CA 1
ATOM 769 C C . ALA A 1 98 ? -8.132 -7.215 2.184 1.00 95.06 98 ALA A C 1
ATOM 771 O O . ALA A 1 98 ? -9.048 -8.030 2.074 1.00 95.06 98 ALA A O 1
ATOM 772 N N . LEU A 1 99 ? -8.124 -6.045 1.539 1.00 95.62 99 LEU A N 1
ATOM 773 C CA . LEU A 1 99 ? -9.191 -5.605 0.637 1.00 95.62 99 LEU A CA 1
ATOM 774 C C . LEU A 1 99 ? -9.336 -6.547 -0.562 1.00 95.62 99 LEU A C 1
ATOM 776 O O . LEU A 1 99 ? -10.452 -6.926 -0.912 1.00 95.62 99 LEU A O 1
ATOM 780 N N . ALA A 1 100 ? -8.220 -7.008 -1.131 1.00 95.06 100 ALA A N 1
ATOM 781 C CA . ALA A 1 100 ? -8.211 -7.952 -2.243 1.00 95.06 100 ALA A CA 1
ATOM 782 C C . ALA A 1 100 ? -8.863 -9.286 -1.859 1.00 95.06 100 ALA A C 1
ATOM 784 O O . ALA A 1 100 ? -9.704 -9.795 -2.595 1.00 95.06 100 ALA A O 1
ATOM 785 N N . ARG A 1 101 ? -8.569 -9.813 -0.659 1.00 93.25 101 ARG A N 1
ATOM 786 C CA . ARG A 1 101 ? -9.239 -11.019 -0.130 1.00 93.25 101 ARG A CA 1
ATOM 787 C C . ARG A 1 101 ? -10.752 -10.843 0.033 1.00 93.25 101 ARG A C 1
ATOM 789 O O . ARG A 1 101 ? -11.474 -11.836 0.028 1.00 93.25 101 ARG A O 1
ATOM 796 N N . LYS A 1 102 ? -11.231 -9.607 0.201 1.00 92.75 102 LYS A N 1
ATOM 797 C CA . LYS A 1 102 ? -12.657 -9.262 0.297 1.00 92.75 102 LYS A CA 1
ATOM 798 C C . LYS A 1 102 ? -13.290 -8.853 -1.033 1.00 92.75 102 LYS A C 1
ATOM 800 O O . LYS A 1 102 ? -14.496 -8.637 -1.057 1.00 92.75 102 LYS A O 1
ATOM 805 N N . GLY A 1 103 ? -12.513 -8.753 -2.112 1.00 92.75 103 GLY A N 1
ATOM 806 C CA . GLY A 1 103 ? -12.991 -8.256 -3.402 1.00 92.75 103 GLY A CA 1
ATOM 807 C C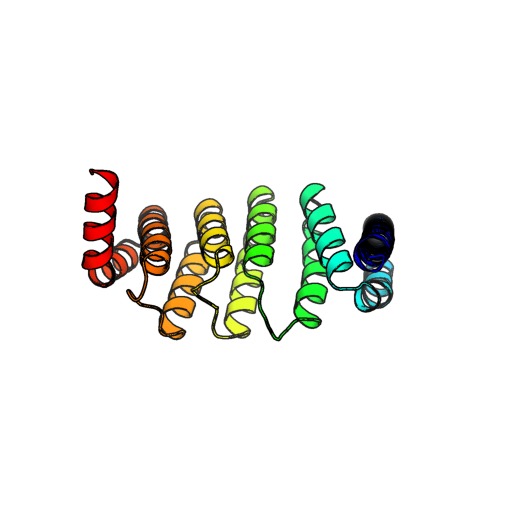 . GLY A 1 103 ? -13.333 -6.762 -3.404 1.00 92.75 103 GLY A C 1
ATOM 808 O O . GLY A 1 103 ? -14.079 -6.321 -4.267 1.00 92.75 103 GLY A O 1
ATOM 809 N N . MET A 1 104 ? -12.814 -5.980 -2.450 1.00 94.56 104 MET A N 1
ATOM 810 C CA . MET A 1 104 ? -13.076 -4.537 -2.328 1.00 94.56 104 MET A CA 1
ATOM 811 C C . MET A 1 104 ? -12.162 -3.738 -3.267 1.00 94.56 104 MET A C 1
ATOM 813 O O . MET A 1 104 ? -11.290 -2.986 -2.830 1.00 94.56 104 MET A O 1
ATOM 817 N N . THR A 1 105 ? -12.294 -3.966 -4.573 1.00 94.06 105 THR A N 1
ATOM 818 C CA . THR A 1 105 ? -11.355 -3.457 -5.582 1.00 94.06 105 THR A CA 1
ATOM 819 C C . THR A 1 105 ? -11.400 -1.942 -5.755 1.00 94.06 105 THR A C 1
ATOM 821 O O . THR A 1 105 ? -10.357 -1.320 -5.930 1.00 94.06 105 THR A O 1
ATOM 824 N N . GLU A 1 106 ? -12.575 -1.333 -5.629 1.00 95.19 106 GLU A N 1
ATOM 825 C CA . GLU A 1 106 ? -12.761 0.115 -5.730 1.00 95.19 106 GLU A CA 1
ATOM 826 C C . GLU A 1 106 ? -12.052 0.847 -4.587 1.00 95.19 106 GLU A C 1
ATOM 828 O O . GLU A 1 106 ? -11.485 1.922 -4.784 1.00 95.19 106 GLU A O 1
ATOM 833 N N . ASP A 1 107 ? -12.053 0.261 -3.387 1.00 95.56 107 ASP A N 1
ATOM 834 C CA . ASP A 1 107 ? -11.355 0.829 -2.235 1.00 95.56 107 ASP A CA 1
ATOM 835 C C . ASP A 1 107 ? -9.835 0.693 -2.371 1.00 95.56 107 ASP A C 1
ATOM 837 O O . ASP A 1 107 ? -9.108 1.585 -1.932 1.00 95.56 107 ASP A O 1
ATOM 841 N N . ILE A 1 108 ? -9.344 -0.362 -3.039 1.00 96.56 108 ILE A N 1
ATOM 842 C CA . ILE A 1 108 ? -7.924 -0.468 -3.410 1.00 96.56 108 ILE A CA 1
ATOM 843 C C . ILE A 1 108 ? -7.545 0.670 -4.357 1.00 96.56 108 ILE A C 1
ATOM 845 O O . ILE A 1 108 ? -6.552 1.351 -4.119 1.00 96.56 108 ILE A O 1
ATOM 849 N N . ASP A 1 109 ? -8.324 0.908 -5.410 1.00 95.44 109 ASP A N 1
ATOM 850 C CA . ASP A 1 109 ? -7.973 1.947 -6.382 1.00 95.44 109 ASP A CA 1
ATOM 851 C C . ASP A 1 109 ? -8.031 3.346 -5.766 1.00 95.44 109 ASP A C 1
ATOM 853 O O . ASP A 1 109 ? -7.129 4.152 -5.988 1.00 95.44 109 ASP A O 1
ATOM 857 N N . ARG A 1 110 ? -9.039 3.627 -4.929 1.00 95.00 110 ARG A N 1
ATOM 858 C CA . ARG A 1 110 ? -9.105 4.878 -4.153 1.00 95.00 110 ARG A CA 1
ATOM 859 C C . ARG A 1 110 ? -7.879 5.053 -3.266 1.00 95.00 110 ARG A C 1
ATOM 861 O O . ARG A 1 110 ? -7.301 6.133 -3.247 1.00 95.00 110 ARG A O 1
ATOM 868 N N . LEU A 1 111 ? -7.457 3.994 -2.577 1.00 93.88 111 LEU A N 1
ATOM 869 C CA . LEU A 1 111 ? -6.278 4.022 -1.716 1.00 93.88 111 LEU A CA 1
ATOM 870 C C . LEU A 1 111 ? -5.006 4.391 -2.496 1.00 93.88 111 LEU A C 1
ATOM 872 O O . LEU A 1 111 ? -4.189 5.164 -1.998 1.00 93.88 111 LEU A O 1
ATOM 876 N N . ILE A 1 112 ? -4.838 3.860 -3.710 1.00 94.75 112 ILE A N 1
ATOM 877 C CA . ILE A 1 112 ? -3.677 4.168 -4.556 1.00 94.75 112 ILE A CA 1
ATOM 878 C C . ILE A 1 112 ? -3.774 5.568 -5.174 1.00 94.75 112 ILE A C 1
ATOM 880 O O . ILE A 1 112 ? -2.760 6.256 -5.254 1.00 94.75 112 ILE A O 1
ATOM 884 N N . CYS A 1 113 ? -4.968 6.024 -5.560 1.00 92.88 113 CYS A N 1
ATOM 885 C CA . CYS A 1 113 ? -5.191 7.404 -6.002 1.00 92.88 113 CYS A CA 1
ATOM 886 C C . CYS A 1 113 ? -4.860 8.422 -4.903 1.00 92.88 113 CYS A C 1
ATOM 888 O O . CYS A 1 113 ? -4.214 9.430 -5.178 1.00 92.88 113 CYS A O 1
ATOM 890 N N . ASP A 1 114 ? -5.274 8.155 -3.665 1.00 90.25 114 ASP A N 1
ATOM 891 C CA . ASP A 1 114 ? -4.942 9.017 -2.534 1.00 90.25 114 ASP A CA 1
ATOM 892 C C . ASP A 1 114 ? -3.424 9.064 -2.307 1.00 90.25 114 ASP A C 1
ATOM 894 O O . ASP A 1 114 ? -2.864 10.145 -2.146 1.00 90.25 114 ASP A O 1
ATOM 898 N N . LEU A 1 115 ? -2.756 7.904 -2.348 1.00 89.38 115 LEU A N 1
ATOM 899 C CA . LEU A 1 115 ? -1.299 7.806 -2.221 1.00 89.38 115 LEU A CA 1
ATOM 900 C C . LEU A 1 115 ? -0.571 8.601 -3.317 1.00 89.38 115 LEU A C 1
ATOM 902 O O . LEU A 1 115 ? 0.415 9.274 -3.037 1.00 89.38 115 LEU A O 1
ATOM 906 N N . GLU A 1 116 ? -1.064 8.551 -4.554 1.00 87.56 116 GLU A N 1
ATOM 907 C CA . GLU A 1 116 ? -0.532 9.339 -5.671 1.00 87.56 116 GLU A CA 1
ATOM 908 C C . GLU A 1 116 ? -0.645 10.850 -5.422 1.00 87.56 116 GLU A C 1
ATOM 910 O O . GLU A 1 116 ? 0.285 11.599 -5.727 1.00 87.56 116 GLU A O 1
ATOM 915 N N . GLY A 1 117 ? -1.739 11.299 -4.800 1.00 82.88 117 GLY A N 1
ATOM 916 C CA . GLY A 1 117 ? -1.923 12.695 -4.400 1.00 82.88 117 GLY A CA 1
ATOM 917 C C . GLY A 1 117 ? -0.981 13.164 -3.282 1.00 82.88 117 GLY A C 1
ATOM 918 O O . GLY A 1 117 ? -0.726 14.364 -3.170 1.00 82.88 117 GLY A O 1
ATOM 919 N N . GLU A 1 118 ? -0.439 12.248 -2.471 1.00 78.62 118 GLU A N 1
ATOM 920 C CA . GLU A 1 118 ? 0.506 12.558 -1.384 1.00 78.62 118 GLU A CA 1
ATOM 921 C C . GLU A 1 118 ? 1.932 12.851 -1.886 1.00 78.62 118 GLU A C 1
ATOM 923 O O . GLU A 1 118 ? 2.709 13.505 -1.185 1.00 78.62 118 GLU A O 1
ATOM 928 N N . GLY A 1 119 ? 2.272 12.431 -3.110 1.00 72.44 119 GLY A N 1
ATOM 929 C CA . GLY A 1 119 ? 3.538 12.742 -3.773 1.00 72.44 119 GLY A CA 1
ATOM 930 C C . GLY A 1 119 ? 4.514 11.565 -3.868 1.00 72.44 119 GLY A C 1
ATOM 931 O O . GLY A 1 119 ? 4.128 10.406 -3.995 1.00 72.44 119 GLY A O 1
ATOM 932 N N . ALA A 1 120 ? 5.817 11.867 -3.894 1.00 71.44 120 ALA A N 1
ATOM 933 C CA . ALA A 1 120 ? 6.851 10.882 -4.215 1.00 71.44 120 ALA A CA 1
ATOM 934 C C . ALA A 1 120 ? 6.978 9.776 -3.152 1.00 71.44 120 ALA A C 1
ATOM 936 O O . ALA A 1 120 ? 7.103 10.044 -1.956 1.00 71.44 120 ALA A O 1
ATOM 937 N N . ILE A 1 121 ? 7.040 8.524 -3.610 1.00 80.56 121 ILE A N 1
ATOM 938 C CA . ILE A 1 121 ? 7.240 7.356 -2.750 1.00 80.56 121 ILE A CA 1
ATOM 939 C C . ILE A 1 121 ? 8.723 7.016 -2.586 1.00 80.56 121 ILE A C 1
ATOM 941 O O . ILE A 1 121 ? 9.554 7.271 -3.459 1.00 80.56 121 ILE A O 1
ATOM 945 N N . ARG A 1 122 ? 9.065 6.387 -1.459 1.00 76.19 122 ARG A N 1
ATOM 946 C CA . ARG A 1 122 ? 10.419 5.889 -1.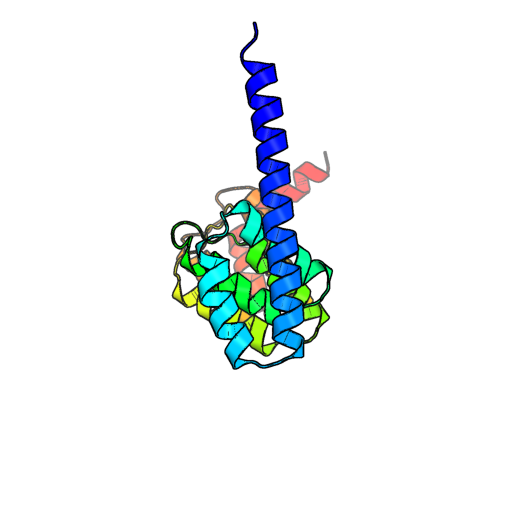203 1.00 76.19 122 ARG A CA 1
ATOM 947 C C . ARG A 1 122 ? 10.635 4.532 -1.864 1.00 76.19 122 ARG A C 1
ATOM 949 O O . ARG A 1 122 ? 10.040 3.535 -1.459 1.00 76.19 122 ARG A O 1
ATOM 956 N N . CYS A 1 123 ? 11.519 4.497 -2.856 1.00 73.88 123 CYS A N 1
ATOM 957 C CA . CYS A 1 123 ? 11.786 3.290 -3.637 1.00 73.88 123 CYS A CA 1
ATOM 958 C C . CYS A 1 123 ? 12.729 2.278 -2.961 1.00 73.88 123 CYS A C 1
ATOM 960 O O . CYS A 1 123 ? 12.790 1.127 -3.385 1.00 73.88 123 CYS A O 1
ATOM 962 N N . ASP A 1 124 ? 13.410 2.670 -1.880 1.00 68.75 124 ASP A N 1
ATOM 963 C CA . ASP A 1 124 ? 14.302 1.816 -1.082 1.00 68.75 124 ASP A CA 1
ATOM 964 C C . ASP A 1 124 ? 13.562 0.946 -0.041 1.00 68.75 124 ASP A C 1
ATOM 966 O O . ASP A 1 124 ? 14.187 0.213 0.732 1.00 68.75 124 ASP A O 1
ATOM 970 N N . ASP A 1 125 ? 12.228 1.005 -0.006 1.00 71.38 125 ASP A N 1
ATOM 971 C CA . ASP A 1 125 ? 11.412 0.384 1.034 1.00 71.38 125 ASP A CA 1
ATOM 972 C C . ASP A 1 125 ? 10.985 -1.058 0.680 1.00 71.38 125 ASP A C 1
ATOM 974 O O . ASP A 1 125 ? 10.405 -1.333 -0.373 1.00 71.38 125 ASP A O 1
ATOM 978 N N . LYS A 1 126 ? 11.192 -2.012 1.601 1.00 84.00 126 LYS A N 1
ATOM 979 C CA . LYS A 1 126 ? 10.669 -3.391 1.467 1.00 84.00 126 LYS A CA 1
ATOM 980 C C . LYS A 1 126 ? 9.138 -3.422 1.348 1.00 84.00 126 LYS A C 1
ATOM 982 O O . LYS A 1 126 ? 8.586 -4.343 0.741 1.00 84.00 126 LYS A O 1
ATOM 987 N N . GLY A 1 127 ? 8.462 -2.436 1.927 1.00 88.31 127 GLY A N 1
ATOM 988 C CA . GLY A 1 127 ? 7.033 -2.182 1.816 1.00 88.31 127 GLY A CA 1
ATOM 989 C C . GLY A 1 127 ? 6.589 -1.924 0.381 1.00 88.31 127 GLY A C 1
ATOM 990 O O . GLY A 1 127 ? 5.555 -2.454 -0.012 1.00 88.31 127 GLY A O 1
ATOM 991 N N . LEU A 1 128 ? 7.395 -1.243 -0.444 1.00 89.44 128 LEU A N 1
ATOM 992 C CA . LEU A 1 128 ? 7.068 -1.012 -1.856 1.00 89.44 128 LEU A CA 1
ATOM 993 C C . LEU A 1 128 ? 6.911 -2.330 -2.616 1.00 89.44 128 LEU A C 1
ATOM 995 O O . LEU A 1 128 ? 5.916 -2.556 -3.298 1.00 89.44 128 LEU A O 1
ATOM 999 N N . VAL A 1 129 ? 7.864 -3.249 -2.454 1.00 91.62 129 VAL A N 1
ATOM 1000 C CA . VAL A 1 129 ? 7.791 -4.551 -3.128 1.00 91.62 129 VAL A CA 1
ATOM 1001 C C . VAL A 1 129 ? 6.603 -5.375 -2.627 1.00 91.62 129 VAL A C 1
ATOM 1003 O O . VAL A 1 129 ? 5.983 -6.096 -3.411 1.00 91.62 129 VAL A O 1
ATOM 1006 N N . ARG A 1 130 ? 6.264 -5.281 -1.334 1.00 94.69 130 ARG A N 1
ATOM 1007 C CA . ARG A 1 130 ? 5.057 -5.922 -0.786 1.00 94.69 130 ARG A CA 1
ATOM 1008 C C . ARG A 1 130 ? 3.792 -5.330 -1.405 1.00 94.69 130 ARG A C 1
ATOM 1010 O O . ARG A 1 130 ? 2.923 -6.101 -1.801 1.00 94.69 130 ARG A O 1
ATOM 1017 N N . LEU A 1 131 ? 3.721 -4.008 -1.544 1.00 95.31 131 LEU A N 1
ATOM 1018 C CA . LEU A 1 131 ? 2.589 -3.310 -2.148 1.00 95.31 131 LEU A CA 1
ATOM 1019 C C . LEU A 1 131 ? 2.413 -3.695 -3.621 1.00 95.31 131 LEU A C 1
ATOM 1021 O O . LEU A 1 131 ? 1.322 -4.096 -4.014 1.00 95.31 131 LEU A O 1
ATOM 1025 N N . ILE A 1 132 ? 3.494 -3.680 -4.409 1.00 94.81 132 ILE A N 1
ATOM 1026 C CA . ILE A 1 132 ? 3.479 -4.113 -5.817 1.00 94.81 132 ILE A CA 1
ATOM 1027 C C . ILE A 1 132 ? 2.950 -5.548 -5.928 1.00 94.81 132 ILE A C 1
ATOM 1029 O O . ILE A 1 132 ? 2.056 -5.825 -6.724 1.00 94.81 132 ILE A O 1
ATOM 1033 N N . LYS A 1 133 ? 3.458 -6.474 -5.103 1.00 95.62 133 LYS A N 1
ATOM 1034 C CA . LYS A 1 133 ? 2.979 -7.866 -5.097 1.00 95.62 133 LYS A CA 1
ATOM 1035 C C . LYS A 1 133 ? 1.499 -7.971 -4.739 1.00 95.62 133 LYS A C 1
ATOM 1037 O O . LYS A 1 133 ? 0.807 -8.780 -5.351 1.00 95.62 133 LYS A O 1
ATOM 1042 N N . ALA A 1 134 ? 1.033 -7.185 -3.770 1.00 96.81 134 ALA A N 1
ATOM 1043 C CA . ALA A 1 134 ? -0.366 -7.170 -3.361 1.00 96.81 134 ALA A CA 1
ATOM 1044 C C . ALA A 1 134 ? -1.278 -6.679 -4.497 1.00 96.81 134 ALA A C 1
ATOM 1046 O O . ALA A 1 134 ? -2.287 -7.319 -4.773 1.00 96.81 134 ALA A O 1
ATOM 1047 N N . LEU A 1 135 ? -0.891 -5.618 -5.212 1.00 97.19 135 LEU A N 1
ATOM 1048 C CA . LEU A 1 135 ? -1.649 -5.090 -6.354 1.00 97.19 135 LEU A CA 1
ATOM 1049 C C . LEU A 1 135 ? -1.693 -6.064 -7.537 1.00 97.19 135 LEU A C 1
ATOM 1051 O O . LEU A 1 135 ? -2.761 -6.276 -8.107 1.00 97.19 135 LEU A O 1
ATOM 1055 N N . ILE A 1 136 ? -0.566 -6.709 -7.858 1.00 96.06 136 ILE A N 1
ATOM 1056 C CA . ILE A 1 136 ? -0.512 -7.748 -8.898 1.00 96.06 136 ILE A CA 1
ATOM 1057 C C . ILE A 1 136 ? -1.414 -8.928 -8.521 1.00 96.06 136 ILE A C 1
ATOM 1059 O O . ILE A 1 136 ? -2.127 -9.452 -9.370 1.00 96.06 136 ILE A O 1
ATOM 1063 N N . ALA A 1 137 ? -1.384 -9.362 -7.257 1.00 95.88 137 ALA A N 1
ATOM 1064 C CA . ALA A 1 137 ? -2.233 -10.451 -6.776 1.00 95.88 137 ALA A CA 1
ATOM 1065 C C . ALA A 1 137 ? -3.725 -10.082 -6.765 1.00 95.88 137 ALA A C 1
ATOM 1067 O O . ALA A 1 137 ? -4.563 -10.961 -6.921 1.00 95.88 137 ALA A O 1
ATOM 1068 N N . ALA A 1 138 ? -4.040 -8.798 -6.593 1.00 95.69 138 ALA A N 1
ATOM 1069 C CA . ALA A 1 138 ? -5.388 -8.245 -6.668 1.00 95.69 138 ALA A CA 1
ATOM 1070 C C . ALA A 1 138 ? -5.837 -7.910 -8.104 1.00 95.69 138 ALA A C 1
ATOM 1072 O O . ALA A 1 138 ? -6.912 -7.342 -8.279 1.00 95.69 138 ALA A O 1
ATOM 1073 N N . GLU A 1 139 ? -5.003 -8.201 -9.111 1.00 95.94 139 GLU A N 1
ATOM 1074 C CA . GLU A 1 139 ? -5.251 -7.915 -10.532 1.00 95.94 139 GLU A CA 1
ATOM 1075 C C . GLU A 1 139 ? -5.591 -6.437 -10.811 1.00 95.94 139 GLU A C 1
ATOM 1077 O O . GLU A 1 139 ? -6.355 -6.106 -11.717 1.00 95.94 139 GLU A O 1
ATOM 1082 N N . ARG A 1 140 ? -5.018 -5.511 -10.027 1.00 96.81 140 ARG A N 1
ATOM 1083 C CA . ARG A 1 140 ? -5.239 -4.068 -10.204 1.00 96.81 140 ARG A CA 1
ATOM 1084 C C . ARG A 1 140 ? -4.200 -3.468 -11.146 1.00 96.81 140 ARG A C 1
ATOM 1086 O O . ARG A 1 140 ? -3.190 -2.918 -10.696 1.00 96.81 140 ARG A O 1
ATOM 1093 N N . THR A 1 141 ? -4.447 -3.571 -12.451 1.00 95.88 141 THR A N 1
ATOM 1094 C CA . THR A 1 141 ? -3.528 -3.090 -13.497 1.00 95.88 141 THR A CA 1
ATOM 1095 C C . THR A 1 141 ? -3.254 -1.595 -13.392 1.00 95.88 141 THR A C 1
ATOM 1097 O O . THR A 1 141 ? -2.104 -1.210 -13.192 1.00 95.88 141 THR A O 1
ATOM 1100 N N . GLU A 1 142 ? -4.291 -0.757 -13.433 1.00 95.12 142 GLU A N 1
ATOM 1101 C CA . GLU A 1 142 ? -4.139 0.707 -13.396 1.00 95.12 142 GLU A CA 1
ATOM 1102 C C . GLU A 1 142 ? -3.402 1.173 -12.136 1.00 95.12 142 GLU A C 1
ATOM 1104 O O . GLU A 1 142 ? -2.447 1.944 -12.209 1.00 95.12 142 GLU A O 1
ATOM 1109 N N . SER A 1 143 ? -3.779 0.628 -10.980 1.00 96.62 143 SER A N 1
ATOM 1110 C CA . SER A 1 143 ? -3.113 0.902 -9.708 1.00 96.62 143 SER A CA 1
ATOM 1111 C C . SER A 1 143 ? -1.641 0.465 -9.710 1.00 96.62 143 SER A C 1
ATOM 1113 O O . SER A 1 143 ? -0.785 1.181 -9.192 1.00 96.62 143 SER A O 1
ATOM 1115 N N . THR A 1 144 ? -1.304 -0.669 -10.335 1.00 96.56 144 THR A N 1
ATOM 1116 C CA . THR A 1 144 ? 0.096 -1.115 -10.482 1.00 96.56 144 THR A CA 1
ATOM 1117 C C . THR A 1 144 ? 0.897 -0.167 -11.383 1.00 96.56 144 THR A C 1
ATOM 1119 O O . THR A 1 144 ? 2.037 0.173 -11.060 1.00 96.56 144 THR A O 1
ATOM 1122 N N . VAL A 1 145 ? 0.296 0.307 -12.479 1.00 95.12 145 VAL A N 1
ATOM 1123 C CA . VAL A 1 145 ? 0.907 1.287 -13.393 1.00 95.12 145 VAL A CA 1
ATOM 1124 C C . VAL A 1 145 ? 1.127 2.635 -12.699 1.00 95.12 145 VAL A C 1
ATOM 1126 O O . VAL A 1 145 ? 2.189 3.233 -12.862 1.00 95.12 145 VAL A O 1
ATOM 1129 N N . LYS A 1 146 ? 0.195 3.088 -11.853 1.00 94.81 146 LYS A N 1
ATOM 1130 C CA . LYS A 1 146 ? 0.373 4.302 -11.036 1.00 94.81 146 LYS A CA 1
ATOM 1131 C C . LYS A 1 146 ? 1.564 4.199 -10.088 1.00 94.81 146 LYS A C 1
ATOM 1133 O O . LYS A 1 146 ? 2.377 5.120 -10.033 1.00 94.81 146 LYS A O 1
ATOM 1138 N N . ILE A 1 147 ? 1.721 3.064 -9.393 1.00 93.25 147 ILE A N 1
ATOM 1139 C CA . ILE A 1 147 ? 2.914 2.826 -8.564 1.00 93.25 147 ILE A CA 1
ATOM 1140 C C . ILE A 1 147 ? 4.186 2.944 -9.412 1.00 93.25 147 ILE A C 1
ATOM 1142 O O . ILE A 1 147 ? 5.116 3.637 -9.006 1.00 93.25 147 ILE A O 1
ATOM 1146 N N . TYR A 1 148 ? 4.224 2.329 -10.599 1.00 92.38 148 TYR A N 1
ATOM 1147 C CA . TYR A 1 148 ? 5.373 2.447 -11.501 1.00 92.38 148 TYR A CA 1
ATOM 1148 C C . TYR A 1 148 ? 5.668 3.905 -11.893 1.00 92.38 148 TYR A C 1
ATOM 1150 O O . TYR A 1 148 ? 6.819 4.342 -11.819 1.00 92.38 148 TYR A O 1
ATOM 1158 N N . GLY A 1 149 ? 4.636 4.676 -12.243 1.00 91.69 149 GLY A N 1
ATOM 1159 C CA . GLY A 1 149 ? 4.758 6.099 -12.560 1.00 91.69 149 GLY A CA 1
ATOM 1160 C C . GLY A 1 149 ? 5.342 6.912 -11.402 1.00 91.69 149 GLY A C 1
ATOM 1161 O O . GLY A 1 149 ? 6.284 7.680 -11.603 1.00 91.69 149 GLY A O 1
ATOM 1162 N N . MET A 1 150 ? 4.864 6.685 -10.174 1.00 90.25 150 MET A N 1
ATOM 1163 C CA . MET A 1 150 ? 5.414 7.323 -8.972 1.00 90.25 150 MET A CA 1
ATOM 1164 C C . MET A 1 150 ? 6.876 6.940 -8.723 1.00 90.25 150 MET A C 1
ATOM 1166 O O . MET A 1 150 ? 7.684 7.802 -8.371 1.00 90.25 150 MET A O 1
ATOM 1170 N N . MET A 1 151 ? 7.242 5.671 -8.941 1.00 88.12 151 MET A N 1
ATOM 1171 C CA . MET A 1 151 ? 8.637 5.230 -8.846 1.00 88.12 151 MET A CA 1
ATOM 1172 C C . MET A 1 151 ? 9.508 6.011 -9.835 1.00 88.12 151 MET A C 1
ATOM 1174 O O . MET A 1 151 ? 10.487 6.636 -9.428 1.00 88.12 151 MET A O 1
ATOM 1178 N N . LYS A 1 152 ? 9.123 6.068 -11.114 1.00 86.62 152 LYS A N 1
ATOM 1179 C CA . LYS A 1 152 ? 9.862 6.808 -12.154 1.00 86.62 152 LYS A CA 1
ATOM 1180 C C . LYS A 1 152 ? 9.960 8.303 -11.835 1.00 86.62 152 LYS A C 1
ATOM 1182 O O . LYS A 1 152 ? 11.044 8.873 -11.925 1.00 86.62 152 LYS A O 1
ATOM 1187 N N . GLY A 1 153 ? 8.867 8.916 -11.380 1.00 85.44 153 GLY A N 1
ATOM 1188 C CA . GLY A 1 153 ? 8.830 10.323 -10.967 1.00 85.44 153 GLY A CA 1
ATOM 1189 C C . GLY A 1 153 ? 9.744 10.649 -9.779 1.00 85.44 153 GLY A C 1
ATOM 1190 O O . GLY A 1 153 ? 10.237 11.769 -9.678 1.00 85.44 153 GLY A O 1
ATOM 1191 N N . SER A 1 154 ? 10.035 9.670 -8.916 1.00 82.06 154 SER A N 1
ATOM 1192 C CA . SER A 1 154 ? 10.983 9.825 -7.800 1.00 82.06 154 SER A CA 1
ATOM 1193 C C . SER A 1 154 ? 12.466 9.770 -8.213 1.00 82.06 154 SER A C 1
ATOM 1195 O O . SER A 1 154 ? 13.344 9.896 -7.361 1.00 82.06 154 SER A O 1
ATOM 1197 N N . GLY A 1 155 ? 12.763 9.575 -9.504 1.00 78.44 155 GLY A N 1
ATOM 1198 C CA . GLY A 1 155 ? 14.127 9.369 -10.003 1.00 78.44 155 GLY A CA 1
ATOM 1199 C C . GLY A 1 155 ? 14.642 7.943 -9.795 1.00 78.44 155 GLY A C 1
ATOM 1200 O O . GLY A 1 155 ? 15.852 7.716 -9.794 1.00 78.44 155 GLY A O 1
ATOM 1201 N N . TRP A 1 156 ? 13.738 6.980 -9.591 1.00 82.44 156 TRP A N 1
ATOM 1202 C CA . TRP A 1 156 ? 14.102 5.578 -9.436 1.00 82.44 156 TRP A CA 1
ATOM 1203 C C . TRP A 1 156 ? 14.748 5.020 -10.709 1.00 82.44 156 TRP A C 1
ATOM 1205 O O . TRP A 1 156 ? 14.272 5.250 -11.820 1.00 82.44 156 TRP A O 1
ATOM 1215 N N . GLY A 1 157 ? 15.830 4.262 -10.532 1.00 75.88 157 GLY A N 1
ATOM 1216 C CA . GLY A 1 157 ? 16.639 3.718 -11.617 1.00 75.88 157 GLY A CA 1
ATOM 1217 C C . GLY A 1 157 ? 17.581 2.607 -11.138 1.00 75.88 157 GLY A C 1
ATOM 1218 O O . GLY A 1 157 ? 17.561 2.243 -9.960 1.00 75.88 157 GLY A O 1
ATOM 1219 N N . PRO A 1 158 ? 18.410 2.044 -12.034 1.00 73.31 158 PRO A N 1
ATOM 1220 C CA . PRO A 1 158 ? 19.264 0.886 -11.766 1.00 73.31 158 PRO A CA 1
ATOM 1221 C C . PRO A 1 158 ? 20.508 1.242 -10.930 1.00 73.31 158 PRO A C 1
ATOM 1223 O O . PRO A 1 158 ? 21.643 1.044 -11.363 1.00 73.31 158 PRO A O 1
ATOM 1226 N N . THR A 1 159 ? 20.305 1.762 -9.721 1.00 71.50 159 THR A N 1
ATOM 1227 C CA . THR A 1 159 ? 21.384 2.229 -8.836 1.00 71.50 159 THR A CA 1
ATOM 1228 C C . THR A 1 159 ? 21.854 1.132 -7.878 1.00 71.50 159 THR A C 1
ATOM 1230 O O . THR A 1 159 ? 23.030 1.079 -7.521 1.00 71.50 159 THR A O 1
ATOM 1233 N N . SER A 1 160 ? 20.963 0.219 -7.476 1.00 66.00 160 SER A N 1
ATOM 1234 C CA . SER A 1 160 ? 21.261 -0.846 -6.516 1.00 66.00 160 SER A CA 1
ATOM 1235 C C . SER A 1 160 ? 20.636 -2.203 -6.873 1.00 66.00 160 SER A C 1
ATOM 1237 O O . SER A 1 160 ? 19.750 -2.331 -7.718 1.00 66.00 160 SER A O 1
ATOM 1239 N N . VAL A 1 161 ? 21.080 -3.259 -6.182 1.00 61.16 161 VAL A N 1
ATOM 1240 C CA . VAL A 1 161 ? 20.512 -4.616 -6.314 1.00 61.16 161 VAL A CA 1
ATOM 1241 C C . VAL A 1 161 ? 19.056 -4.676 -5.832 1.00 61.16 161 VAL A C 1
ATOM 1243 O O . VAL A 1 161 ? 18.264 -5.446 -6.377 1.00 61.16 161 VAL A O 1
ATOM 1246 N N . ALA A 1 162 ? 18.687 -3.862 -4.836 1.00 66.19 162 ALA A N 1
ATOM 1247 C CA . ALA A 1 162 ? 17.309 -3.767 -4.358 1.00 66.19 162 ALA A CA 1
ATOM 1248 C C . ALA A 1 162 ? 16.385 -3.199 -5.447 1.00 66.19 162 ALA A C 1
ATOM 1250 O O . ALA A 1 162 ? 15.303 -3.749 -5.670 1.00 66.19 162 ALA A O 1
ATOM 1251 N N . ASP A 1 163 ? 16.866 -2.202 -6.198 1.00 73.94 163 ASP A N 1
ATOM 1252 C CA . ASP A 1 163 ? 16.158 -1.650 -7.359 1.00 73.94 163 ASP A CA 1
ATOM 1253 C C . ASP A 1 163 ? 15.970 -2.721 -8.438 1.00 73.94 163 ASP A C 1
ATOM 1255 O O . ASP A 1 163 ? 14.874 -2.895 -8.965 1.00 73.94 163 ASP A O 1
ATOM 1259 N N . GLY A 1 164 ? 16.995 -3.545 -8.682 1.00 79.81 164 GLY A N 1
ATOM 1260 C CA . GLY A 1 164 ? 16.882 -4.708 -9.564 1.00 79.81 164 GLY A CA 1
ATOM 1261 C C . GLY A 1 164 ? 15.813 -5.715 -9.109 1.00 79.81 164 GLY A C 1
ATOM 1262 O O . GLY A 1 164 ? 15.055 -6.241 -9.921 1.00 79.81 164 GLY A O 1
ATOM 1263 N N . TYR A 1 165 ? 15.680 -5.994 -7.813 1.00 84.19 165 TYR A N 1
ATOM 1264 C CA . TYR A 1 165 ? 14.629 -6.909 -7.355 1.00 84.19 165 TYR A CA 1
ATOM 1265 C C . TYR A 1 165 ? 13.222 -6.329 -7.559 1.00 84.19 165 TYR A C 1
ATOM 1267 O O . TYR A 1 165 ? 12.349 -7.027 -8.083 1.00 84.19 165 TYR A O 1
ATOM 1275 N N . ALA A 1 166 ? 13.010 -5.063 -7.189 1.00 86.50 166 ALA A N 1
ATOM 1276 C CA . ALA A 1 166 ? 11.733 -4.379 -7.385 1.00 86.50 166 ALA A CA 1
ATOM 1277 C C . ALA A 1 166 ? 11.357 -4.304 -8.876 1.00 86.50 166 ALA A C 1
ATOM 1279 O O . ALA A 1 166 ? 10.247 -4.693 -9.240 1.00 86.50 166 ALA A O 1
ATOM 1280 N N . ALA A 1 167 ? 12.308 -3.940 -9.743 1.00 87.50 167 ALA A N 1
ATOM 1281 C CA . ALA A 1 167 ? 12.139 -3.918 -11.196 1.00 87.50 167 ALA A CA 1
ATOM 1282 C C . ALA A 1 167 ? 11.735 -5.279 -11.762 1.00 87.50 167 ALA A C 1
ATOM 1284 O O . ALA A 1 167 ? 10.798 -5.379 -12.552 1.00 87.50 167 ALA A O 1
ATOM 1285 N N . LYS A 1 168 ? 12.380 -6.356 -11.306 1.00 89.50 168 LYS A N 1
ATOM 1286 C CA . LYS A 1 168 ? 12.054 -7.715 -11.752 1.00 89.50 168 LYS A C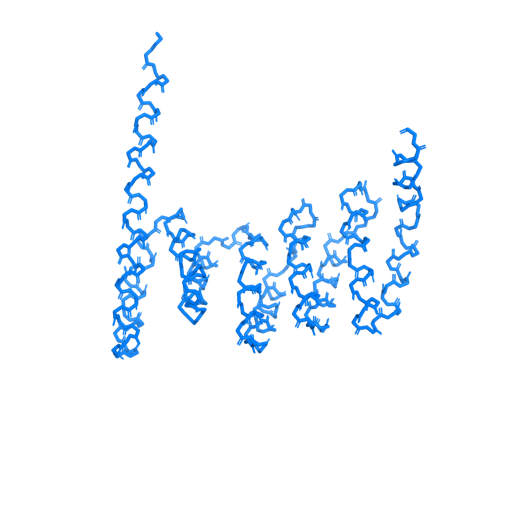A 1
ATOM 1287 C C . LYS A 1 168 ? 10.650 -8.147 -11.329 1.00 89.50 168 LYS A C 1
ATOM 1289 O O . LYS A 1 168 ? 9.963 -8.822 -12.096 1.00 89.50 168 LYS A O 1
ATOM 1294 N N . VAL A 1 169 ? 10.236 -7.815 -10.104 1.00 92.12 169 VAL A N 1
ATOM 1295 C CA . VAL A 1 169 ? 8.878 -8.108 -9.617 1.00 92.12 169 VAL A CA 1
ATOM 1296 C C . VAL A 1 169 ? 7.849 -7.329 -10.431 1.00 92.12 169 VAL A C 1
ATOM 1298 O O . VAL A 1 169 ? 6.862 -7.918 -10.868 1.00 92.12 169 VAL A O 1
ATOM 1301 N N . LEU A 1 170 ? 8.103 -6.042 -10.665 1.00 92.56 170 LEU A N 1
ATOM 1302 C CA . LEU A 1 170 ? 7.197 -5.153 -11.376 1.00 92.56 170 LEU A CA 1
ATOM 1303 C C . LEU A 1 170 ? 7.053 -5.528 -12.855 1.00 92.56 170 LEU A C 1
ATOM 1305 O O . LEU A 1 170 ? 5.930 -5.713 -13.306 1.00 92.56 170 LEU A O 1
ATOM 1309 N N . SER A 1 171 ? 8.156 -5.747 -13.578 1.00 93.69 171 SER A N 1
ATOM 1310 C CA . SER A 1 171 ? 8.137 -6.178 -14.987 1.00 93.69 171 SER A CA 1
ATOM 1311 C C . SER A 1 171 ? 7.339 -7.476 -15.174 1.00 93.69 171 SER A C 1
ATOM 1313 O O . SER A 1 171 ? 6.411 -7.543 -15.981 1.00 93.69 171 SER A O 1
ATOM 1315 N N . ARG A 1 172 ? 7.606 -8.500 -14.350 1.00 94.00 172 ARG A N 1
ATOM 1316 C CA . ARG A 1 172 ? 6.841 -9.760 -14.388 1.00 94.00 172 ARG A CA 1
ATOM 1317 C C . ARG A 1 172 ? 5.366 -9.559 -14.056 1.00 94.00 172 ARG A C 1
ATOM 1319 O O . ARG A 1 172 ? 4.519 -10.236 -14.631 1.00 94.00 172 ARG A O 1
ATOM 1326 N N . GLY A 1 173 ? 5.073 -8.679 -13.102 1.00 94.19 173 GLY A N 1
ATOM 1327 C CA . GLY A 1 173 ? 3.716 -8.308 -12.723 1.00 94.19 173 GLY A CA 1
ATOM 1328 C C . GLY A 1 173 ? 2.952 -7.671 -13.870 1.00 94.19 173 GLY A C 1
ATOM 1329 O O . GLY A 1 173 ? 1.902 -8.169 -14.250 1.00 94.19 173 GLY A O 1
ATOM 1330 N N . LEU A 1 174 ? 3.523 -6.625 -14.460 1.00 95.25 174 LEU A N 1
ATOM 1331 C CA . LEU A 1 174 ? 2.950 -5.896 -15.586 1.00 95.25 174 LEU A CA 1
ATOM 1332 C C . LEU A 1 174 ? 2.711 -6.814 -16.784 1.00 95.25 174 LEU A C 1
ATOM 1334 O O . LEU A 1 174 ? 1.608 -6.825 -17.317 1.00 95.25 174 LEU A O 1
ATOM 1338 N N . ARG A 1 175 ? 3.661 -7.695 -17.124 1.00 95.44 175 ARG A N 1
ATOM 1339 C CA . ARG A 1 175 ? 3.457 -8.686 -18.192 1.00 95.44 175 ARG A CA 1
ATOM 1340 C C . ARG A 1 175 ? 2.270 -9.613 -17.911 1.00 95.44 175 ARG A C 1
ATOM 1342 O O . ARG A 1 175 ? 1.476 -9.879 -18.805 1.00 95.44 175 ARG A O 1
ATOM 1349 N N . ARG A 1 176 ? 2.108 -10.078 -16.664 1.00 95.19 176 ARG A N 1
ATOM 1350 C CA . ARG A 1 176 ? 0.941 -10.890 -16.260 1.00 95.19 176 ARG A CA 1
ATOM 1351 C C . ARG A 1 176 ? -0.377 -10.122 -16.340 1.00 95.19 176 ARG A C 1
ATOM 1353 O O . ARG A 1 176 ? -1.408 -10.745 -16.555 1.00 95.19 176 ARG A O 1
ATOM 1360 N N . LEU A 1 177 ? -0.332 -8.809 -16.146 1.00 95.06 177 LEU A N 1
ATOM 1361 C CA . LEU A 1 177 ? -1.482 -7.910 -16.212 1.00 95.06 177 LEU A CA 1
ATOM 1362 C C . LEU A 1 177 ? -1.775 -7.417 -17.643 1.00 95.06 177 LEU A C 1
ATOM 1364 O O . LEU A 1 177 ? -2.707 -6.641 -17.827 1.00 95.06 177 LEU A O 1
ATOM 1368 N N . GLY A 1 178 ? -1.007 -7.863 -18.647 1.00 93.88 178 GLY A N 1
ATOM 1369 C CA . GLY A 1 178 ? -1.160 -7.474 -20.056 1.00 93.88 178 GLY A CA 1
ATOM 1370 C C . GLY A 1 178 ? -0.366 -6.231 -20.476 1.00 93.88 178 GLY A C 1
ATOM 1371 O O . GLY A 1 178 ? -0.383 -5.856 -21.645 1.00 93.88 178 GLY A O 1
ATOM 1372 N N . GLU A 1 179 ? 0.385 -5.618 -19.562 1.00 95.44 179 GLU A N 1
ATOM 1373 C CA . GLU A 1 179 ? 1.180 -4.406 -19.788 1.00 95.44 179 GLU A CA 1
ATOM 1374 C C . GLU A 1 179 ? 2.589 -4.735 -20.313 1.00 95.44 179 GLU A C 1
ATOM 1376 O O . GLU A 1 179 ? 3.611 -4.414 -19.698 1.00 95.44 179 GLU A O 1
ATOM 1381 N N . GLU A 1 180 ? 2.657 -5.415 -21.461 1.00 94.50 180 GLU A N 1
ATOM 1382 C CA . GLU A 1 180 ? 3.920 -5.905 -22.037 1.00 94.50 180 GLU A CA 1
ATOM 1383 C C . GLU A 1 180 ? 4.899 -4.776 -22.369 1.00 94.50 180 GLU A C 1
ATOM 1385 O O . GLU A 1 180 ? 6.086 -4.885 -22.076 1.00 94.50 180 GLU A O 1
ATOM 1390 N N . ARG A 1 181 ? 4.399 -3.655 -22.904 1.00 94.81 181 ARG A N 1
ATOM 1391 C CA . ARG A 1 181 ? 5.238 -2.506 -23.281 1.00 94.81 181 ARG A CA 1
ATOM 1392 C C . ARG A 1 181 ? 5.987 -1.920 -22.083 1.00 94.81 181 ARG A C 1
ATOM 1394 O O . ARG A 1 181 ? 7.176 -1.639 -22.187 1.00 94.81 181 ARG A O 1
ATOM 1401 N N . LEU A 1 182 ? 5.300 -1.766 -20.950 1.00 93.19 182 LEU A N 1
ATOM 1402 C CA . LEU A 1 182 ? 5.902 -1.256 -19.716 1.00 93.19 182 LEU A CA 1
ATOM 1403 C C . LEU A 1 182 ? 6.862 -2.284 -19.101 1.00 93.19 182 LEU A C 1
ATOM 1405 O O . LEU A 1 182 ? 7.909 -1.923 -18.569 1.00 93.19 182 LEU A O 1
ATOM 1409 N N . ALA A 1 183 ? 6.533 -3.576 -19.195 1.00 93.00 183 ALA A N 1
ATOM 1410 C CA . ALA A 1 183 ? 7.425 -4.642 -18.749 1.00 93.00 183 ALA A CA 1
ATOM 1411 C C . ALA A 1 183 ? 8.743 -4.665 -19.543 1.00 93.00 183 ALA A C 1
ATOM 1413 O O . ALA A 1 183 ? 9.807 -4.813 -18.935 1.00 93.00 183 ALA A O 1
ATOM 1414 N N . ASP A 1 184 ? 8.671 -4.489 -20.865 1.00 92.38 184 ASP A N 1
ATOM 1415 C CA . ASP A 1 184 ? 9.830 -4.436 -21.760 1.00 92.38 184 ASP A CA 1
ATOM 1416 C C . ASP A 1 184 ? 10.690 -3.189 -21.500 1.00 92.38 184 ASP A C 1
ATOM 1418 O O . ASP A 1 184 ? 11.915 -3.292 -21.459 1.00 92.38 184 ASP A O 1
ATOM 1422 N N . GLU A 1 185 ? 10.075 -2.026 -21.247 1.00 92.06 185 GLU A N 1
ATOM 1423 C CA . GLU A 1 185 ? 10.794 -0.805 -20.852 1.00 92.06 185 GLU A CA 1
ATOM 1424 C C . GLU A 1 185 ? 11.652 -1.046 -19.602 1.00 92.06 185 GLU A C 1
ATOM 1426 O O . GLU A 1 185 ? 12.855 -0.772 -19.603 1.00 92.06 185 GLU A O 1
ATOM 1431 N N . ILE A 1 186 ? 11.064 -1.639 -18.557 1.00 89.38 186 ILE A N 1
ATOM 1432 C CA . ILE A 1 186 ? 11.782 -1.971 -17.320 1.00 89.38 186 ILE A CA 1
ATOM 1433 C C . ILE A 1 186 ? 12.932 -2.952 -17.599 1.00 89.38 186 ILE A C 1
ATOM 1435 O O . ILE A 1 186 ? 14.015 -2.819 -17.027 1.00 89.38 186 ILE A O 1
ATOM 1439 N N . GLU A 1 187 ? 12.733 -3.944 -18.468 1.00 87.94 187 GLU A N 1
ATOM 1440 C CA . GLU A 1 187 ? 13.786 -4.901 -18.826 1.00 87.94 187 GLU A CA 1
ATOM 1441 C C . GLU A 1 187 ? 14.950 -4.256 -19.580 1.00 87.94 187 GLU A C 1
ATOM 1443 O O . GLU A 1 187 ? 16.107 -4.587 -19.307 1.00 87.94 187 GLU A O 1
ATOM 1448 N N . VAL A 1 188 ? 14.674 -3.306 -20.474 1.00 88.25 188 VAL A N 1
ATOM 1449 C CA . VAL A 1 188 ? 15.712 -2.537 -21.171 1.00 88.25 188 VAL A CA 1
ATOM 1450 C C . VAL A 1 188 ? 16.497 -1.674 -20.182 1.00 88.25 188 VAL A C 1
ATOM 1452 O O . VAL A 1 188 ? 17.731 -1.696 -20.195 1.00 88.25 188 VAL A O 1
ATOM 1455 N N . GLU A 1 189 ? 15.809 -0.964 -19.287 1.00 85.81 189 GLU A N 1
ATOM 1456 C CA . GLU A 1 189 ? 16.445 -0.073 -18.309 1.00 85.81 189 GLU A CA 1
ATOM 1457 C C . GLU A 1 189 ? 17.286 -0.834 -17.269 1.00 85.81 189 GLU A C 1
ATOM 1459 O O . GLU A 1 189 ? 18.401 -0.422 -16.938 1.00 85.81 189 GLU A O 1
ATOM 1464 N N . PHE A 1 190 ? 16.798 -1.979 -16.780 1.00 84.81 190 PHE A N 1
ATOM 1465 C CA . PHE A 1 190 ? 17.439 -2.754 -15.708 1.00 84.81 190 PHE A CA 1
ATOM 1466 C C . PHE A 1 190 ? 18.233 -3.976 -16.203 1.00 84.81 190 PHE A C 1
ATOM 1468 O O . PHE A 1 190 ? 18.837 -4.696 -15.399 1.00 84.81 190 PHE A O 1
ATOM 1475 N N . GLY A 1 191 ? 18.304 -4.211 -17.517 1.00 71.00 191 GLY A N 1
ATOM 1476 C CA . GLY A 1 191 ? 18.847 -5.439 -18.112 1.00 71.00 191 GLY A CA 1
ATOM 1477 C C . GLY A 1 191 ? 20.286 -5.784 -17.707 1.00 71.00 191 GLY A C 1
ATOM 1478 O O . GLY A 1 191 ? 20.631 -6.961 -17.570 1.00 71.00 191 GLY A O 1
ATOM 1479 N N . LYS A 1 192 ? 21.131 -4.779 -17.431 1.00 68.69 192 LYS A N 1
ATOM 1480 C CA . LYS A 1 192 ? 22.502 -4.994 -16.921 1.00 68.69 192 LYS A CA 1
ATOM 1481 C C . LYS A 1 192 ? 22.514 -5.576 -15.499 1.00 68.69 192 LYS A C 1
ATOM 1483 O O . LYS A 1 192 ? 23.312 -6.467 -15.216 1.00 68.69 192 LYS A O 1
ATOM 1488 N N . LEU A 1 193 ? 21.610 -5.127 -14.625 1.00 66.25 193 LEU A N 1
ATOM 1489 C CA . LEU A 1 193 ? 21.480 -5.637 -13.254 1.00 66.25 193 LEU A CA 1
ATOM 1490 C C . LEU A 1 193 ? 20.871 -7.042 -13.224 1.00 66.25 193 LEU A C 1
ATOM 1492 O O . LEU A 1 193 ? 21.298 -7.882 -12.432 1.00 66.25 193 LEU A O 1
ATOM 1496 N N . PHE A 1 194 ? 19.913 -7.332 -14.107 1.00 62.31 194 PHE A N 1
ATOM 1497 C CA . PHE A 1 194 ? 19.308 -8.664 -14.192 1.00 62.31 194 PHE A CA 1
ATOM 1498 C C . PHE A 1 194 ? 20.315 -9.747 -14.587 1.00 62.31 194 PHE A C 1
ATOM 1500 O O . PHE A 1 194 ? 20.254 -10.852 -14.043 1.00 62.31 194 PHE A O 1
ATOM 1507 N N . ARG A 1 195 ? 21.274 -9.415 -15.461 1.00 62.47 195 ARG A N 1
ATOM 1508 C CA . ARG A 1 195 ? 22.364 -10.315 -15.864 1.00 62.47 195 ARG A CA 1
ATOM 1509 C C . ARG A 1 195 ? 23.308 -10.642 -14.699 1.00 62.47 195 ARG A C 1
ATOM 1511 O O . ARG A 1 195 ? 23.574 -11.812 -14.451 1.00 62.47 195 ARG A O 1
ATOM 1518 N N . GLY A 1 196 ? 23.711 -9.638 -13.914 1.00 58.75 196 GLY A N 1
ATOM 1519 C CA . GLY A 1 196 ? 24.596 -9.835 -12.755 1.00 58.75 196 GLY A CA 1
ATOM 1520 C C . GLY A 1 196 ? 23.965 -10.608 -11.584 1.00 58.75 196 GLY A C 1
ATOM 1521 O O . GLY A 1 196 ? 24.672 -11.288 -10.841 1.00 58.75 196 GLY A O 1
ATOM 1522 N N . ILE A 1 197 ? 22.636 -10.554 -11.415 1.00 57.56 197 ILE A N 1
ATOM 1523 C CA . ILE A 1 197 ? 21.921 -11.368 -10.409 1.00 57.56 197 ILE A CA 1
ATOM 1524 C C . ILE A 1 197 ? 21.935 -12.860 -10.791 1.00 57.56 197 ILE A C 1
ATOM 1526 O O . ILE A 1 197 ? 22.037 -13.710 -9.912 1.00 57.56 197 ILE A O 1
ATOM 1530 N N . LEU A 1 198 ? 21.846 -13.187 -12.084 1.00 51.91 198 LEU A N 1
ATOM 1531 C CA . LEU A 1 198 ? 21.889 -14.568 -12.586 1.00 51.91 198 LEU A CA 1
ATOM 1532 C C . LEU A 1 198 ? 23.276 -15.207 -12.422 1.00 51.91 198 LEU A C 1
ATOM 1534 O O . LEU A 1 198 ? 23.370 -16.374 -12.046 1.00 51.91 198 LEU A O 1
ATOM 1538 N N . GLU A 1 199 ? 24.347 -14.441 -12.616 1.00 49.75 199 GLU A N 1
ATOM 1539 C CA . GLU A 1 199 ? 25.722 -14.934 -12.452 1.00 49.75 199 GLU A CA 1
ATOM 1540 C C . GLU A 1 199 ? 26.065 -15.245 -10.983 1.00 49.75 199 GLU A C 1
ATOM 1542 O O . GLU A 1 199 ? 26.747 -16.227 -10.711 1.00 49.75 199 GLU A O 1
ATOM 1547 N N . LYS A 1 200 ? 25.520 -14.492 -10.014 1.00 49.66 200 LYS A N 1
ATOM 1548 C CA . LYS A 1 200 ? 25.752 -14.730 -8.572 1.00 49.66 200 LYS A CA 1
ATOM 1549 C C . LYS A 1 200 ? 24.954 -15.880 -7.952 1.00 49.66 200 LYS A C 1
ATOM 1551 O O . LYS A 1 200 ? 25.282 -16.303 -6.853 1.00 49.66 200 LYS A O 1
ATOM 1556 N N . VAL A 1 201 ? 23.894 -16.353 -8.605 1.00 49.56 201 VAL A N 1
ATOM 1557 C CA . VAL A 1 201 ? 23.115 -17.524 -8.146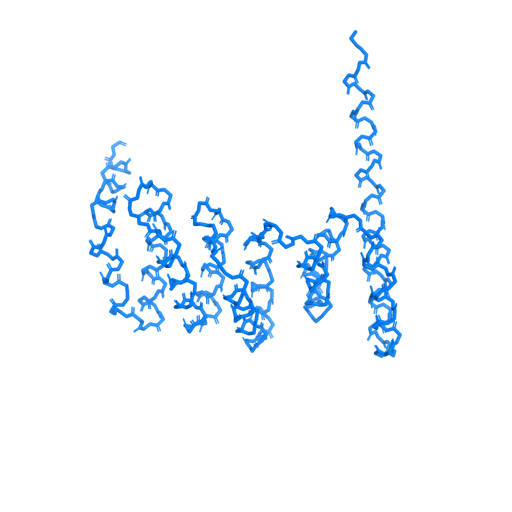 1.00 49.56 201 VAL A CA 1
ATOM 1558 C C . VAL A 1 201 ? 23.706 -18.834 -8.693 1.00 49.56 201 VAL A C 1
ATOM 1560 O O . VAL A 1 201 ? 23.329 -19.915 -8.255 1.00 49.56 201 VAL A O 1
ATOM 1563 N N . SER A 1 202 ? 24.653 -18.731 -9.630 1.00 42.19 202 SER A N 1
ATOM 1564 C CA . SER A 1 202 ? 25.252 -19.857 -10.355 1.00 42.19 202 SER A CA 1
ATOM 1565 C C . SER A 1 202 ? 26.682 -20.194 -9.901 1.00 42.19 202 SER A C 1
ATOM 1567 O O . SER A 1 202 ? 27.330 -21.011 -10.552 1.00 42.19 202 SER A O 1
ATOM 1569 N N . GLY A 1 203 ? 27.187 -19.554 -8.839 1.00 36.31 203 GLY A N 1
ATOM 1570 C CA . GLY A 1 203 ? 28.564 -19.684 -8.347 1.00 36.31 203 GLY A CA 1
ATOM 1571 C C . GLY A 1 203 ? 28.643 -19.887 -6.844 1.00 36.31 203 GLY A C 1
ATOM 1572 O O . GLY A 1 203 ? 27.739 -19.388 -6.138 1.00 36.31 203 GLY A O 1
#

Secondary structure (DSSP, 8-state):
--HHHHHHHHHHHHHHHHHHHHHHHHHHHHHHHTS-HHHHHHHHHHHGGGS-HHHHHHHHHHHHHTT-HHHHHHHHHHHHHH-TT---HHHHHHHHHHHHHHT-HHHHHHHHHHHHHH----TT-HHHHHHHHHHHHTT-HHHHHHHHHHHHHTT--SSSHHHHHHHHHHHHHHHHTT-HHHHHHHHHHHHHHHHHHHHHH--

pLDDT: mean 80.63, std 14.59, range [36.31, 97.19]

Radius of gyration: 20.19 Å; chains: 1; bounding box: 54×33×60 Å

Sequence (203 aa):
MTGTLSYDLECMVYIRLCVKEAIQAVQALKRAHRGDSSKLADLLSKTLPRLIKSDLIAAFNELLRQDHCDLALKVFSAVRSEYWHKTDLGVYADLVSALARKGMTEDIDRLICDLEGEGAIRCDDKGLVRLIKALIAAERTESTVKIYGMMKGSGWGPTSVADGYAAKVLSRGLRRLGEERLADEIEVEFGKLFRGILEKVSG